Protein AF-A0A958MVP0-F1 (afdb_monomer)

Sequence (314 aa):
MMRLRLWLILSATCLSGCSGPHEWSAGEKRFYEALSSPLIEWSPSSFGYSPVPYERALLKAYKPKIFISPQGLGPVDFYEDYLPHAELVDHRGRVASRRVNRNLLKSFERSPGFQLRYQGRDAFCKGAACKGRRTRGYGQVHYGDVDLGEGARLHFSVLKYNFVFPYSGLPARLSRVQEWLSGFVGNPDYWHELDIHGAIHIFVSGTGGEPFMVLLAQHNHFRTYLVGRDVFWSQEEGLKICFSQRSNEPCPCPQKQASQYVPAAATPDNLEFLFGKANSDGGWFAGHDLVVGEQGGAVPISYDLAYLPNQDPL

Solvent-accessible surface area (backbone atoms only — not comparable to full-atom values): 17366 Å² total; per-residue (Å²): 141,80,75,72,69,60,59,66,60,62,63,66,68,75,73,64,78,77,71,69,94,73,80,65,51,77,72,56,45,61,72,69,51,52,58,55,49,80,83,62,87,80,50,78,66,73,26,44,58,63,66,49,76,68,54,49,47,48,55,59,70,67,43,64,42,41,27,25,13,62,76,5,67,44,57,37,34,52,78,78,66,40,32,73,31,20,26,35,25,36,79,85,73,47,76,77,38,73,79,43,44,74,70,57,48,45,38,44,39,69,42,83,58,60,44,68,45,78,69,64,78,94,80,67,38,44,13,68,68,25,55,82,45,73,31,40,33,38,36,30,62,48,78,50,74,46,79,75,55,97,87,43,69,50,50,29,30,35,41,36,37,40,36,30,36,85,43,11,15,45,45,70,41,53,40,73,65,56,53,58,55,42,60,78,77,47,48,50,68,56,55,40,56,64,58,26,57,21,34,41,33,42,33,20,38,44,95,74,52,64,65,51,35,35,38,27,36,33,76,70,47,72,43,68,37,41,46,80,77,72,39,68,69,44,88,89,70,28,38,51,37,14,22,20,31,24,39,46,32,49,37,76,41,46,86,91,38,37,54,48,76,42,72,61,59,79,50,89,92,42,61,51,46,66,71,76,61,66,82,63,84,52,64,87,80,47,36,24,18,40,32,29,5,66,84,52,52,26,30,58,54,46,61,49,78,44,77,37,30,61,48,47,83,123

Foldseek 3Di:
DPPPVVVVVVVVPPPPPPPDPPPDDPVVVVVQPFPQDPLDPDDPCLLPDFDDPLSVVLCVQQPAWEWEAQFAFFFAACQPPFQQQKFKAFLVRHTPGNRGHQSVLSNCQSPPGIDIDGRDDPPTQGHPSQFPPAHEKEWEKDWDWDDPPPPDIWTKIKIKIKTFGNAAAFAPDAFPVCVVVLVVVDDRLRNGRQFRMKMKIFIATDSNHDTAKIWTDARADIAIDGEPHRFDADSVNHFYWYQFRRRRGTDGADDPDQKDWQWRHDDPVPVVSSVVNPPDPPPNGIGTTMTGHVNVRIHIHHYDYHIGRNNRSD

Secondary structure (DSSP, 8-state):
--SSHHHHHHTSSSSS---------HHHHHHHS----SS----GGGG-PPPPHHHHHHHHHTPPEEEE-TTPBPPB-IIIIIGGGEEEEETTS-EEESS--HHHHHHTTT-TTEEEEE-S-S---BGGGGTT-EEEEEEEEEEEEEEEETTEEEEEEEEEEEEE-S-BPPPSB--HHHHHHHHHHS-TTS-BSTT-EEEEEEEEETTT--EEEEEEEETTEEEEEEBTTTB---TTT--EEEE-TTT--EEEPPSSSSEEEEESS--GGGGGGGGT---S---TT--EEEEE-GGGTPEEEEEEEEE--TT---

Structure (mmCIF, N/CA/C/O backbone):
data_AF-A0A958MVP0-F1
#
_entry.id   AF-A0A958MVP0-F1
#
loop_
_atom_site.group_PDB
_atom_site.id
_atom_site.type_symbol
_atom_site.label_atom_id
_atom_site.label_alt_id
_atom_site.label_comp_id
_atom_site.label_asym_id
_atom_site.label_entity_id
_atom_site.label_seq_id
_atom_site.pdbx_PDB_ins_code
_atom_site.Cartn_x
_atom_site.Cartn_y
_atom_site.Cartn_z
_atom_site.occupancy
_atom_site.B_iso_or_equiv
_atom_site.auth_seq_id
_atom_site.auth_comp_id
_atom_site.auth_asym_id
_atom_site.auth_atom_id
_atom_site.pdbx_PDB_model_num
ATOM 1 N N . MET A 1 1 ? -13.015 3.370 -46.268 1.00 44.53 1 MET A N 1
ATOM 2 C CA . MET A 1 1 ? -12.317 3.008 -45.009 1.00 44.53 1 MET A CA 1
ATOM 3 C C . MET A 1 1 ? -11.441 4.120 -44.397 1.00 44.53 1 MET A C 1
ATOM 5 O O . MET A 1 1 ? -10.732 3.844 -43.444 1.00 44.53 1 MET A O 1
ATOM 9 N N . MET A 1 2 ? -11.543 5.390 -44.827 1.00 36.28 2 MET A N 1
ATOM 10 C CA . MET A 1 2 ? -10.720 6.496 -44.282 1.00 36.28 2 MET A CA 1
ATOM 11 C C . MET A 1 2 ? -11.510 7.579 -43.519 1.00 36.28 2 MET A C 1
ATOM 13 O O . MET A 1 2 ? -10.916 8.514 -43.001 1.00 36.28 2 MET A O 1
ATOM 17 N N . ARG A 1 3 ? -12.844 7.456 -43.414 1.00 35.28 3 ARG A N 1
ATOM 18 C CA . ARG A 1 3 ? -13.716 8.458 -42.763 1.00 35.28 3 ARG A CA 1
ATOM 19 C C . ARG A 1 3 ? -14.172 8.100 -41.339 1.00 35.28 3 ARG A C 1
ATOM 21 O O . ARG A 1 3 ? -14.714 8.959 -40.660 1.00 35.28 3 ARG A O 1
ATOM 28 N N . LEU A 1 4 ? -13.896 6.882 -40.858 1.00 33.41 4 LEU A N 1
ATOM 29 C CA . LEU A 1 4 ? -14.272 6.448 -39.500 1.00 33.41 4 LEU A CA 1
ATOM 30 C C . LEU A 1 4 ? -13.226 6.805 -38.422 1.00 33.41 4 LEU A C 1
ATOM 32 O O . LEU A 1 4 ? -13.543 6.801 -37.240 1.00 33.41 4 LEU A O 1
ATOM 36 N N . ARG A 1 5 ? -11.986 7.146 -38.812 1.00 35.41 5 ARG A N 1
ATOM 37 C CA . ARG A 1 5 ? -10.908 7.516 -37.871 1.00 35.41 5 ARG A CA 1
ATOM 38 C C . ARG A 1 5 ? -10.986 8.964 -37.369 1.00 35.41 5 ARG A C 1
ATOM 40 O O . ARG A 1 5 ? -10.407 9.259 -36.333 1.00 35.41 5 ARG A O 1
ATOM 47 N N . LEU A 1 6 ? -11.711 9.853 -38.056 1.00 32.94 6 LEU A N 1
ATOM 48 C CA . LEU A 1 6 ? -11.790 11.271 -37.672 1.00 32.94 6 LEU A CA 1
ATOM 49 C C . LEU A 1 6 ? -12.820 11.543 -36.560 1.00 32.94 6 LEU A C 1
ATOM 51 O O . LEU A 1 6 ? -12.636 12.457 -35.765 1.00 32.94 6 LEU A O 1
ATOM 55 N N . TRP A 1 7 ? -13.872 10.724 -36.460 1.00 31.55 7 TRP A N 1
ATOM 56 C CA . TRP A 1 7 ? -14.928 10.900 -35.453 1.00 31.55 7 TRP A CA 1
ATOM 57 C C . TRP A 1 7 ? -14.500 10.485 -34.036 1.00 31.55 7 TRP A C 1
ATOM 59 O O . TRP A 1 7 ? -14.919 11.102 -33.060 1.00 31.55 7 TRP A O 1
ATOM 69 N N . LEU A 1 8 ? -13.600 9.505 -33.908 1.00 33.41 8 LEU A N 1
ATOM 70 C CA . LEU A 1 8 ? -13.068 9.070 -32.609 1.00 33.41 8 LEU A CA 1
ATOM 71 C C . LEU A 1 8 ? -12.087 10.075 -31.982 1.00 33.41 8 LEU A C 1
ATOM 73 O O . LEU A 1 8 ? -11.982 10.129 -30.763 1.00 33.41 8 LEU A O 1
ATOM 77 N N . ILE A 1 9 ? -11.420 10.910 -32.786 1.00 40.94 9 ILE A N 1
ATOM 78 C CA . ILE A 1 9 ? -10.476 11.924 -32.281 1.00 40.94 9 ILE A CA 1
ATOM 79 C C . ILE A 1 9 ? -11.210 13.205 -31.853 1.00 40.94 9 ILE A C 1
ATOM 81 O O . ILE A 1 9 ? -10.826 13.830 -30.872 1.00 40.94 9 ILE A O 1
ATOM 85 N N . LEU A 1 10 ? -12.310 13.564 -32.524 1.00 31.50 10 LEU A N 1
ATOM 86 C CA . LEU A 1 10 ? -13.118 14.746 -32.185 1.00 31.50 10 LEU A CA 1
ATOM 87 C C . LEU A 1 10 ? -14.044 14.554 -30.972 1.00 31.50 10 LEU A C 1
ATOM 89 O O . LEU A 1 10 ? -14.486 15.535 -30.386 1.00 31.50 10 LEU A O 1
ATOM 93 N N . SER A 1 11 ? -14.306 13.312 -30.560 1.00 33.62 11 SER A N 1
ATOM 94 C CA . SER A 1 11 ? -15.146 13.024 -29.385 1.00 33.62 11 SER A CA 1
ATOM 95 C C . SER A 1 11 ? -14.378 13.119 -28.057 1.00 33.62 11 SER A C 1
ATOM 97 O O . SER A 1 11 ? -14.990 13.282 -27.006 1.00 33.62 11 SER A O 1
ATOM 99 N N . ALA A 1 12 ? -13.041 13.045 -28.087 1.00 33.78 12 ALA A N 1
ATOM 100 C CA . ALA A 1 12 ? -12.197 13.105 -26.890 1.00 33.78 12 ALA A CA 1
ATOM 101 C C . ALA A 1 12 ? -11.860 14.544 -26.447 1.00 33.78 12 ALA A C 1
ATOM 103 O O . ALA A 1 12 ? -11.492 14.763 -25.298 1.00 33.78 12 ALA A O 1
ATOM 104 N N . THR A 1 13 ? -12.007 15.535 -27.328 1.00 37.25 13 THR A N 1
ATOM 105 C CA . THR A 1 13 ? -11.636 16.938 -27.064 1.00 37.25 13 THR A CA 1
ATOM 106 C C . THR A 1 13 ? -12.781 17.820 -26.563 1.00 37.25 13 THR A C 1
ATOM 108 O O . THR A 1 13 ? -12.529 18.952 -26.165 1.00 37.25 13 THR A O 1
ATOM 111 N N . CYS A 1 14 ? -14.024 17.329 -26.526 1.00 32.41 14 CYS A N 1
ATOM 112 C CA . CYS A 1 14 ? -15.185 18.124 -26.096 1.00 32.41 14 CYS A CA 1
ATOM 113 C C . CYS A 1 14 ? -15.700 17.811 -24.677 1.00 32.41 14 CYS A C 1
ATOM 115 O O . CYS A 1 14 ? -16.691 18.404 -24.264 1.00 32.41 14 CYS A O 1
ATOM 117 N N . LEU A 1 15 ? -15.037 16.926 -23.919 1.00 34.31 15 LEU A N 1
ATOM 118 C CA . LEU A 1 15 ? -15.406 16.594 -22.528 1.00 34.31 15 LEU A CA 1
ATOM 119 C C . LEU A 1 15 ? -14.407 17.090 -21.472 1.00 34.31 15 LEU A C 1
ATOM 121 O O . LEU A 1 15 ? -14.700 17.032 -20.280 1.00 34.31 15 LEU A O 1
ATOM 125 N N . SER A 1 16 ? -13.265 17.650 -21.873 1.00 39.06 16 SER A N 1
ATOM 126 C CA . SER A 1 16 ? -12.461 18.473 -20.972 1.00 39.06 16 SER A CA 1
ATOM 127 C C . SER A 1 16 ? -13.079 19.865 -20.940 1.00 39.06 16 SER A C 1
ATOM 129 O O . SER A 1 16 ? -12.799 20.694 -21.807 1.00 39.06 16 SER A O 1
ATOM 131 N N . GLY A 1 17 ? -13.956 20.113 -19.968 1.00 32.34 17 GLY A N 1
ATOM 132 C CA . GLY A 1 17 ? -14.346 21.469 -19.615 1.00 32.34 17 GLY A CA 1
ATOM 133 C C . GLY A 1 17 ? -13.082 22.276 -19.337 1.00 32.34 17 GLY A C 1
ATOM 134 O O . GLY A 1 17 ? -12.470 22.133 -18.284 1.00 32.34 17 GLY A O 1
ATOM 135 N N . CYS A 1 18 ? -12.662 23.085 -20.308 1.00 33.94 18 CYS A N 1
ATOM 136 C CA . CYS A 1 18 ? -11.626 24.085 -20.123 1.00 33.94 18 CYS A CA 1
ATOM 137 C C . CYS A 1 18 ? -12.183 25.134 -19.157 1.00 33.94 18 CYS A C 1
ATOM 139 O O . CYS A 1 18 ? -12.745 26.144 -19.578 1.00 33.94 18 CYS A O 1
ATOM 141 N N . SER A 1 19 ? -12.044 24.895 -17.852 1.00 38.28 19 SER A N 1
ATOM 142 C CA . SER A 1 19 ? -11.935 25.996 -16.903 1.00 38.28 19 SER A CA 1
ATOM 143 C C . SER A 1 19 ? -10.810 26.896 -17.414 1.00 38.28 19 SER A C 1
ATOM 145 O O . SER A 1 19 ? -9.769 26.382 -17.834 1.00 38.28 19 SER A O 1
ATOM 147 N N . GLY A 1 20 ? -11.036 28.212 -17.447 1.00 40.75 20 GLY A N 1
ATOM 148 C CA . GLY A 1 20 ? -10.034 29.192 -17.874 1.00 40.75 20 GLY A CA 1
ATOM 149 C C . GLY A 1 20 ? -8.701 29.031 -17.128 1.00 40.75 20 GLY A C 1
ATOM 150 O O . GLY A 1 20 ? -8.615 28.220 -16.207 1.00 40.75 20 GLY A O 1
ATOM 151 N N . PRO A 1 21 ? -7.649 29.775 -17.510 1.00 39.94 21 PRO A N 1
ATOM 152 C CA . PRO A 1 21 ? -6.324 29.641 -16.912 1.00 39.94 21 PRO A CA 1
ATOM 153 C C . PRO A 1 21 ? -6.403 29.870 -15.398 1.00 39.94 21 PRO A C 1
ATOM 155 O O . PRO A 1 21 ? -6.395 31.000 -14.920 1.00 39.94 21 PRO A O 1
ATOM 158 N N . HIS A 1 22 ? -6.522 28.781 -14.643 1.00 47.78 22 HIS A N 1
ATOM 159 C CA . HIS A 1 22 ? -6.422 28.798 -13.201 1.00 47.78 22 HIS A CA 1
ATOM 160 C C . HIS A 1 22 ? -4.941 28.976 -12.898 1.00 47.78 22 HIS A C 1
ATOM 162 O O . HIS A 1 22 ? -4.119 28.095 -13.167 1.00 47.78 22 HIS A O 1
ATOM 168 N N . GLU A 1 23 ? -4.580 30.140 -12.370 1.00 48.84 23 GLU A N 1
ATOM 169 C CA . GLU A 1 23 ? -3.299 30.280 -11.702 1.00 48.84 23 GLU A CA 1
ATOM 170 C C . GLU A 1 23 ? -3.352 29.427 -10.439 1.00 48.84 23 GLU A C 1
ATOM 172 O O . GLU A 1 23 ? -3.949 29.802 -9.433 1.00 48.84 23 GLU A O 1
ATOM 177 N N . TRP A 1 24 ? -2.754 28.242 -10.522 1.00 47.12 24 TRP A N 1
ATOM 178 C CA . TRP A 1 24 ? -2.500 27.394 -9.369 1.00 47.12 24 TRP A CA 1
ATOM 179 C C . TRP A 1 24 ? -1.829 28.230 -8.275 1.00 47.12 24 TRP A C 1
ATOM 181 O O . TRP A 1 24 ? -0.866 28.966 -8.540 1.00 47.12 24 TRP A O 1
ATOM 191 N N . SER A 1 25 ? -2.323 28.114 -7.046 1.00 59.16 25 SER A N 1
ATOM 192 C CA . SER A 1 25 ? -1.697 28.739 -5.887 1.00 59.16 25 SER A CA 1
ATOM 193 C C . SER A 1 25 ? -0.242 28.271 -5.757 1.00 59.16 25 SER A C 1
ATOM 195 O O . SER A 1 25 ? 0.132 27.186 -6.207 1.00 59.16 25 SER A O 1
ATOM 197 N N . ALA A 1 26 ? 0.614 29.067 -5.112 1.00 56.31 26 ALA A N 1
ATOM 198 C CA . ALA A 1 26 ? 2.011 28.681 -4.887 1.00 56.31 26 ALA A CA 1
ATOM 199 C C . ALA A 1 26 ? 2.146 27.339 -4.130 1.00 56.31 26 ALA A C 1
ATOM 201 O O . ALA A 1 26 ? 3.115 26.609 -4.329 1.00 56.31 26 ALA A O 1
ATOM 202 N N . GLY A 1 27 ? 1.163 26.995 -3.289 1.00 51.38 27 GLY A N 1
ATOM 203 C CA . GLY A 1 27 ? 1.092 25.701 -2.607 1.00 51.38 27 GLY A CA 1
ATOM 204 C C . GLY A 1 27 ? 0.771 24.543 -3.551 1.00 51.38 27 GLY A C 1
ATOM 205 O O . GLY A 1 27 ? 1.384 23.484 -3.445 1.00 51.38 27 GLY A O 1
ATOM 206 N N . GLU A 1 28 ? -0.129 24.747 -4.512 1.00 48.56 28 GLU A N 1
ATOM 207 C CA . GLU A 1 28 ? -0.448 23.723 -5.506 1.00 48.56 28 GLU A CA 1
ATOM 208 C C . GLU A 1 28 ? 0.662 23.577 -6.551 1.00 48.56 28 GLU A C 1
ATOM 210 O O . GLU A 1 28 ? 0.991 22.458 -6.928 1.00 48.56 28 GLU A O 1
ATOM 215 N N . LYS A 1 29 ? 1.331 24.665 -6.956 1.00 52.59 29 LYS A N 1
ATOM 216 C CA . LYS A 1 29 ? 2.511 24.587 -7.838 1.00 52.59 29 LYS A CA 1
ATOM 217 C C . LYS A 1 29 ? 3.609 23.702 -7.240 1.00 52.59 29 LYS A C 1
ATOM 219 O O . LYS A 1 29 ? 4.144 22.857 -7.947 1.00 52.59 29 LYS A O 1
ATOM 224 N N . ARG A 1 30 ? 3.846 23.771 -5.923 1.00 55.75 30 ARG A N 1
ATOM 225 C CA . ARG A 1 30 ? 4.785 22.884 -5.200 1.00 55.75 30 ARG A CA 1
ATOM 226 C C . ARG A 1 30 ? 4.416 21.394 -5.224 1.00 55.75 30 ARG A C 1
ATOM 228 O O . ARG A 1 30 ? 5.280 20.554 -4.973 1.00 55.75 30 ARG A O 1
ATOM 235 N N . PHE A 1 31 ? 3.154 21.044 -5.480 1.00 47.44 31 PHE A N 1
ATOM 236 C CA . PHE A 1 31 ? 2.750 19.648 -5.678 1.00 47.44 31 PHE A CA 1
ATOM 237 C C . PHE A 1 31 ? 3.205 19.107 -7.040 1.00 47.44 31 PHE A C 1
ATOM 239 O O . PHE A 1 31 ? 3.538 17.927 -7.134 1.00 47.44 31 PHE A O 1
ATOM 246 N N . TYR A 1 32 ? 3.257 19.970 -8.060 1.00 44.47 32 TYR A N 1
ATOM 247 C CA . TYR A 1 32 ? 3.621 19.622 -9.440 1.00 44.47 32 TYR A CA 1
ATOM 248 C C . TYR A 1 32 ? 5.067 19.963 -9.810 1.00 44.47 32 TYR A C 1
ATOM 250 O O . TYR A 1 32 ? 5.574 19.468 -10.816 1.00 44.47 32 TYR A O 1
ATOM 258 N N . GLU A 1 33 ? 5.744 20.797 -9.023 1.00 47.28 33 GLU A N 1
ATOM 259 C CA . GLU A 1 33 ? 7.174 21.039 -9.165 1.00 47.28 33 GLU A CA 1
ATOM 260 C C . GLU A 1 33 ? 7.930 19.736 -8.887 1.00 47.28 33 GLU A C 1
ATOM 262 O O . GLU A 1 33 ? 7.843 19.153 -7.802 1.00 47.28 33 GLU A O 1
ATOM 267 N N . ALA A 1 34 ? 8.663 19.264 -9.898 1.00 46.94 34 ALA A N 1
ATOM 268 C CA . ALA A 1 34 ? 9.526 18.109 -9.752 1.00 46.94 34 ALA A CA 1
ATOM 269 C C . ALA A 1 34 ? 10.515 18.382 -8.610 1.00 46.94 34 ALA A C 1
ATOM 271 O O . ALA A 1 34 ? 11.279 19.346 -8.658 1.00 46.94 34 ALA A O 1
ATOM 272 N N . LEU A 1 35 ? 10.563 17.493 -7.614 1.00 51.16 35 LEU A N 1
ATOM 273 C CA . LEU A 1 35 ? 11.628 17.491 -6.604 1.00 51.16 35 LEU A CA 1
ATOM 274 C C . LEU A 1 35 ? 12.945 16.957 -7.192 1.00 51.16 35 LEU A C 1
ATOM 276 O O . LEU A 1 35 ? 13.838 16.568 -6.439 1.00 51.16 35 LEU A O 1
ATOM 280 N N . SER A 1 36 ? 13.063 16.934 -8.530 1.00 46.38 36 SER A N 1
ATOM 281 C CA . SER A 1 36 ? 14.228 16.508 -9.294 1.00 46.38 36 SER A CA 1
ATOM 282 C C . SER A 1 36 ? 15.381 17.455 -9.008 1.00 46.38 36 SER A C 1
ATOM 284 O O . SER A 1 36 ? 15.677 18.389 -9.755 1.00 46.38 36 SER A O 1
ATOM 286 N N . SER A 1 37 ? 16.016 17.232 -7.872 1.00 48.34 37 SER A N 1
ATOM 287 C CA . SER A 1 37 ? 17.251 17.890 -7.539 1.00 48.34 37 SER A CA 1
ATOM 288 C C . SER A 1 37 ? 18.358 17.188 -8.320 1.00 48.34 37 SER A C 1
ATOM 290 O O . SER A 1 37 ? 18.386 15.951 -8.332 1.00 48.34 37 SER A O 1
ATOM 292 N N . PRO A 1 38 ? 19.245 17.925 -9.014 1.00 52.03 38 PRO A N 1
ATOM 293 C CA . PRO A 1 38 ? 20.350 17.320 -9.749 1.00 52.03 38 PRO A CA 1
ATOM 294 C C . PRO A 1 38 ? 21.139 16.441 -8.784 1.00 52.03 38 PRO A C 1
ATOM 296 O O . PRO A 1 38 ? 21.679 16.993 -7.835 1.00 52.03 38 PRO A O 1
ATOM 299 N N . LEU A 1 39 ? 21.115 15.111 -9.002 1.00 52.97 39 LEU A N 1
ATOM 300 C CA . LEU A 1 39 ? 21.753 14.038 -8.213 1.00 52.97 39 LEU A CA 1
ATOM 301 C C . LEU A 1 39 ? 22.485 14.560 -6.967 1.00 52.97 39 LEU A C 1
ATOM 303 O O . LEU A 1 39 ? 23.712 14.625 -6.931 1.00 52.97 39 LEU A O 1
ATOM 307 N N . ILE A 1 40 ? 21.708 15.001 -5.974 1.00 59.03 40 ILE A N 1
ATOM 308 C CA . ILE A 1 40 ? 22.253 15.501 -4.718 1.00 59.03 40 ILE A CA 1
ATOM 309 C C . ILE A 1 40 ? 22.900 14.308 -4.014 1.00 59.03 40 ILE A C 1
ATOM 311 O O . ILE A 1 40 ? 22.377 13.191 -4.063 1.00 59.03 40 ILE A O 1
ATOM 315 N N . GLU A 1 41 ? 24.022 14.534 -3.333 1.00 68.19 41 GLU A N 1
ATOM 316 C CA . GLU A 1 41 ? 24.474 13.610 -2.297 1.00 68.19 41 GLU A CA 1
ATOM 317 C C . GLU A 1 41 ? 23.397 13.538 -1.211 1.00 68.19 41 GLU A C 1
ATOM 319 O O . GLU A 1 41 ? 23.309 14.387 -0.324 1.00 68.19 41 GLU A O 1
ATOM 324 N N . TRP A 1 42 ? 22.508 12.554 -1.329 1.00 81.00 42 TRP A N 1
ATOM 325 C CA . TRP A 1 42 ? 21.452 12.345 -0.355 1.00 81.00 42 TRP A CA 1
ATOM 326 C C . TRP A 1 42 ? 22.069 12.000 0.994 1.00 81.00 42 TRP A C 1
ATOM 328 O O . TRP A 1 42 ? 22.803 11.019 1.127 1.00 81.00 42 TRP A O 1
ATOM 338 N N . SER A 1 43 ? 21.736 12.791 2.006 1.00 82.81 43 SER A N 1
ATOM 339 C CA . SER A 1 43 ? 22.097 12.503 3.386 1.00 82.81 43 SER A CA 1
ATOM 340 C C . SER A 1 43 ? 20.933 11.793 4.089 1.00 82.81 43 SER A C 1
ATOM 342 O O . SER A 1 43 ? 19.794 11.839 3.613 1.00 82.81 43 SER A O 1
ATOM 344 N N . PRO A 1 44 ? 21.160 11.139 5.243 1.00 82.81 44 PRO A N 1
ATOM 345 C CA . PRO A 1 44 ? 20.078 10.503 5.994 1.00 82.81 44 PRO A CA 1
ATOM 346 C C . PRO A 1 44 ? 18.902 11.439 6.315 1.00 82.81 44 PRO A C 1
ATOM 348 O O . PRO A 1 44 ? 17.758 10.990 6.319 1.00 82.81 44 PRO A O 1
ATOM 351 N N . SER A 1 45 ? 19.152 12.737 6.530 1.00 86.31 45 SER A N 1
ATOM 352 C CA . SER A 1 45 ? 18.101 13.723 6.813 1.00 86.31 45 SER A CA 1
ATOM 353 C C . SER A 1 45 ? 17.245 14.076 5.594 1.00 86.31 45 SER A C 1
ATOM 355 O O . SER A 1 45 ? 16.123 14.549 5.764 1.00 86.31 45 SER A O 1
ATOM 357 N N . SER A 1 46 ? 17.711 13.803 4.371 1.00 87.81 46 SER A N 1
ATOM 358 C CA . SER A 1 46 ? 16.924 14.001 3.147 1.00 87.81 46 SER A CA 1
ATOM 359 C C . SER A 1 46 ? 15.716 13.067 3.033 1.00 87.81 46 SER A C 1
ATOM 361 O O . SER A 1 46 ? 14.820 13.312 2.229 1.00 87.81 46 SER A O 1
ATOM 363 N N . PHE A 1 47 ? 15.683 12.000 3.834 1.00 90.25 47 PHE A N 1
ATOM 364 C CA . PHE A 1 47 ? 14.555 11.073 3.930 1.00 90.25 47 PHE A CA 1
ATOM 365 C C . PHE A 1 47 ? 13.589 11.446 5.065 1.00 90.25 47 PHE A C 1
ATOM 367 O O . PHE A 1 47 ? 12.638 10.714 5.331 1.00 90.25 47 PHE A O 1
ATOM 374 N N . GLY A 1 48 ? 13.809 12.581 5.734 1.00 91.06 48 GLY A N 1
ATOM 375 C CA . GLY A 1 48 ? 13.052 12.990 6.911 1.00 91.06 48 GLY A CA 1
ATOM 376 C C . GLY A 1 48 ? 13.569 12.329 8.189 1.00 91.06 48 GLY A C 1
ATOM 377 O O . GLY A 1 48 ? 14.748 11.988 8.298 1.00 91.06 48 GLY A O 1
ATOM 378 N N . TYR A 1 49 ? 12.701 12.168 9.185 1.00 94.00 49 TYR A N 1
ATOM 379 C CA . TYR A 1 49 ? 13.079 11.544 10.453 1.00 94.00 49 TYR A CA 1
ATOM 380 C C . TYR A 1 49 ? 12.685 10.068 10.464 1.00 94.00 49 TYR A C 1
ATOM 382 O O . TYR A 1 49 ? 11.669 9.668 9.898 1.00 94.00 49 TYR A O 1
ATOM 390 N N . SER A 1 50 ? 13.512 9.248 11.111 1.00 95.19 50 SER A N 1
ATOM 391 C CA . SER A 1 50 ? 13.219 7.829 11.321 1.00 95.19 50 SER A CA 1
ATOM 392 C C . SER A 1 50 ? 12.330 7.638 12.547 1.00 95.19 50 SER A C 1
ATOM 394 O O . SER A 1 50 ? 12.579 8.315 13.548 1.00 95.19 50 SER A O 1
ATOM 396 N N . PRO A 1 51 ? 11.395 6.668 12.537 1.00 96.19 51 PRO A N 1
ATOM 397 C CA . PRO A 1 51 ? 10.549 6.409 13.688 1.00 96.19 51 PRO A CA 1
ATOM 398 C C . PRO A 1 51 ? 11.353 6.164 14.975 1.00 96.19 51 PRO A C 1
ATOM 400 O O . PRO A 1 51 ? 12.244 5.301 15.001 1.00 96.19 51 PRO A O 1
ATOM 403 N N . VAL A 1 52 ? 11.039 6.893 16.045 1.00 96.69 52 VAL A N 1
ATOM 404 C CA . VAL A 1 52 ? 11.624 6.745 17.389 1.00 96.69 52 VAL A CA 1
ATOM 405 C C . VAL A 1 52 ? 10.997 5.549 18.132 1.00 96.69 52 VAL A C 1
ATOM 407 O O . VAL A 1 52 ? 9.981 5.016 17.684 1.00 96.69 52 VAL A O 1
ATOM 410 N N . PRO A 1 53 ? 11.556 5.065 19.263 1.00 97.25 53 PRO A N 1
ATOM 411 C CA . PRO A 1 53 ? 11.067 3.848 19.926 1.00 97.25 53 PRO A CA 1
ATOM 412 C C . PRO A 1 53 ? 9.565 3.842 20.242 1.00 97.25 53 PRO A C 1
ATOM 414 O O . PRO A 1 53 ? 8.904 2.824 20.046 1.00 97.25 53 PRO A O 1
ATOM 417 N N . TYR A 1 54 ? 9.026 4.983 20.671 1.00 96.00 54 TYR A N 1
ATOM 418 C CA . TYR A 1 54 ? 7.600 5.148 20.935 1.00 96.00 54 TYR A CA 1
ATOM 419 C C . TYR A 1 54 ? 6.741 5.005 19.659 1.00 96.00 54 TYR A C 1
ATOM 421 O O . TYR A 1 54 ? 5.779 4.244 19.638 1.00 96.00 54 TYR A O 1
ATOM 429 N N . GLU A 1 55 ? 7.134 5.635 18.552 1.00 96.94 55 GLU A N 1
ATOM 430 C CA . GLU A 1 55 ? 6.453 5.514 17.253 1.00 96.94 55 GLU A CA 1
ATOM 431 C C . GLU A 1 55 ? 6.521 4.088 16.696 1.00 96.94 55 GLU A C 1
ATOM 433 O O . GLU A 1 55 ? 5.552 3.567 16.145 1.00 96.94 55 GLU A O 1
ATOM 438 N N . ARG A 1 56 ? 7.654 3.405 16.894 1.00 97.81 56 ARG A N 1
ATOM 439 C CA . ARG A 1 56 ? 7.784 1.981 16.555 1.00 97.81 56 ARG A CA 1
ATOM 440 C C . ARG A 1 56 ? 6.840 1.120 17.385 1.00 97.81 56 ARG A C 1
ATOM 442 O O . ARG A 1 56 ? 6.351 0.115 16.873 1.00 97.81 56 ARG A O 1
ATOM 449 N N . ALA A 1 57 ? 6.597 1.482 18.645 1.00 96.19 57 ALA A N 1
ATOM 450 C CA . ALA A 1 57 ? 5.623 0.802 19.489 1.00 96.19 57 ALA A CA 1
ATOM 451 C C . ALA A 1 57 ? 4.192 1.031 18.980 1.00 96.19 57 ALA A C 1
ATOM 453 O O . ALA A 1 57 ? 3.453 0.057 18.869 1.00 96.19 57 ALA A O 1
ATOM 454 N N . LEU A 1 58 ? 3.839 2.253 18.560 1.00 95.69 58 LEU A N 1
ATOM 455 C CA . LEU A 1 58 ? 2.551 2.533 17.907 1.00 95.69 58 LEU A CA 1
ATOM 456 C C . LEU A 1 58 ? 2.354 1.694 16.643 1.00 95.69 58 LEU A C 1
ATOM 458 O O . LEU A 1 58 ? 1.349 1.003 16.503 1.00 95.69 58 LEU A O 1
ATOM 462 N N . LEU A 1 59 ? 3.346 1.689 15.753 1.00 97.31 59 LEU A N 1
ATOM 463 C CA . LEU A 1 59 ? 3.323 0.894 14.525 1.00 97.31 59 LEU A CA 1
ATOM 464 C C . LEU A 1 59 ? 3.187 -0.618 14.784 1.00 97.31 59 LEU A C 1
ATOM 466 O O . LEU A 1 59 ? 2.634 -1.349 13.967 1.00 97.31 59 LEU A O 1
ATOM 470 N N . LYS A 1 60 ? 3.701 -1.116 15.915 1.00 96.06 60 LYS A N 1
ATOM 471 C CA . LYS A 1 60 ? 3.501 -2.513 16.329 1.00 96.06 60 LYS A CA 1
ATOM 472 C C . LYS A 1 60 ? 2.102 -2.742 16.898 1.00 96.06 60 LYS A C 1
ATOM 474 O O . LYS A 1 60 ? 1.492 -3.752 16.567 1.00 96.06 60 LYS A O 1
ATOM 479 N N . ALA A 1 61 ? 1.614 -1.832 17.739 1.00 94.56 61 ALA A N 1
ATOM 480 C CA . ALA A 1 61 ? 0.318 -1.945 18.405 1.00 94.56 61 ALA A CA 1
ATOM 481 C C . ALA A 1 61 ? -0.852 -1.896 17.411 1.00 94.56 61 ALA A C 1
ATOM 483 O O . ALA A 1 61 ? -1.810 -2.649 17.542 1.00 94.56 61 ALA A O 1
ATOM 484 N N . TYR A 1 62 ? -0.739 -1.062 16.377 1.00 96.19 62 TYR A N 1
ATOM 485 C CA . TYR A 1 62 ? -1.763 -0.886 15.344 1.00 96.19 62 TYR A CA 1
ATOM 486 C C . TYR A 1 62 ? -1.456 -1.648 14.051 1.00 96.19 62 TYR A C 1
ATOM 488 O O . TYR A 1 62 ? -2.010 -1.333 12.999 1.00 96.19 62 TYR A O 1
ATOM 496 N N . LYS A 1 63 ? -0.563 -2.641 14.110 1.00 95.88 63 LYS A N 1
ATOM 497 C CA . LYS A 1 63 ? -0.146 -3.432 12.953 1.00 95.88 63 LYS A CA 1
ATOM 498 C C . LYS A 1 63 ? -1.364 -4.143 12.326 1.00 95.88 63 LYS A C 1
ATOM 500 O O . LYS A 1 63 ? -1.976 -4.971 13.007 1.00 95.88 63 LYS A O 1
ATOM 505 N N . PRO A 1 64 ? -1.726 -3.872 11.054 1.00 96.81 64 PRO A N 1
ATOM 506 C CA . PRO A 1 64 ? -2.853 -4.553 10.424 1.00 96.81 64 PRO A CA 1
ATOM 507 C C . PRO A 1 64 ? -2.565 -6.048 10.220 1.00 96.81 64 PRO A C 1
ATOM 509 O O . PRO A 1 64 ? -1.421 -6.472 10.049 1.00 96.81 64 PRO A O 1
ATOM 512 N N . LYS A 1 65 ? -3.618 -6.864 10.201 1.00 96.56 65 LYS A N 1
ATOM 513 C CA . LYS A 1 65 ? -3.559 -8.245 9.712 1.00 96.56 65 LYS A CA 1
ATOM 514 C C . LYS A 1 65 ? -3.919 -8.229 8.238 1.00 96.56 65 LYS A C 1
ATOM 516 O O . LYS A 1 65 ? -4.988 -7.738 7.880 1.00 96.56 65 LYS A O 1
ATOM 521 N N . ILE A 1 66 ? -3.026 -8.747 7.401 1.00 96.62 66 ILE A N 1
ATOM 522 C CA . ILE A 1 66 ? -3.201 -8.714 5.952 1.00 96.62 66 ILE A CA 1
ATOM 523 C C . ILE A 1 66 ? -3.474 -10.091 5.392 1.00 96.62 66 ILE A C 1
ATOM 525 O O . ILE A 1 66 ? -2.893 -11.087 5.826 1.00 96.62 66 ILE A O 1
ATOM 529 N N . PHE A 1 67 ? -4.351 -10.113 4.401 1.00 97.25 67 PHE A N 1
ATOM 530 C CA . PHE A 1 67 ? -4.791 -11.307 3.713 1.00 97.25 67 PHE A CA 1
ATOM 531 C C . PHE A 1 67 ? -4.724 -11.083 2.206 1.00 97.25 67 PHE A C 1
ATOM 533 O O . PHE A 1 67 ? -4.922 -9.969 1.724 1.00 97.25 67 PHE A O 1
ATOM 540 N N . ILE A 1 68 ? -4.475 -12.157 1.468 1.00 97.12 68 ILE A N 1
ATOM 541 C CA . ILE A 1 68 ? -4.596 -12.194 0.009 1.00 97.12 68 ILE A CA 1
ATOM 542 C C . ILE A 1 68 ? -5.652 -13.226 -0.379 1.00 97.12 68 ILE A C 1
ATOM 544 O O . ILE A 1 68 ? -5.952 -14.146 0.387 1.00 97.12 68 ILE A O 1
ATOM 548 N N . SER A 1 69 ? -6.212 -13.109 -1.577 1.00 96.06 69 SER A N 1
ATOM 549 C CA . SER A 1 69 ? -7.126 -14.131 -2.087 1.00 96.06 69 SER A CA 1
ATOM 550 C C . SER A 1 69 ? -6.395 -15.468 -2.347 1.00 96.06 69 SER A C 1
ATOM 552 O O . SER A 1 69 ? -5.168 -15.493 -2.501 1.00 96.06 69 SER A O 1
ATOM 554 N N . PRO A 1 70 ? -7.117 -16.600 -2.466 1.00 95.31 70 PRO A N 1
ATOM 555 C CA . PRO A 1 70 ? -6.530 -17.901 -2.812 1.00 95.31 70 PRO A CA 1
ATOM 556 C C . PRO A 1 70 ? -5.749 -17.925 -4.134 1.00 95.31 70 PRO A C 1
ATOM 558 O O . PRO A 1 70 ? -4.965 -18.844 -4.362 1.00 95.31 70 PRO A O 1
ATOM 561 N N . GLN A 1 71 ? -5.974 -16.942 -5.007 1.00 93.94 71 GLN A N 1
ATOM 562 C CA . GLN A 1 71 ? -5.287 -16.784 -6.288 1.00 93.94 71 GLN A CA 1
ATOM 563 C C . GLN A 1 71 ? -4.459 -15.491 -6.344 1.00 93.94 71 GLN A C 1
ATOM 565 O O . GLN A 1 71 ? -3.906 -15.184 -7.391 1.00 93.94 71 GLN A O 1
ATOM 570 N N . GLY A 1 72 ? -4.371 -14.726 -5.256 1.00 93.44 72 GLY A N 1
ATOM 571 C CA . GLY A 1 72 ? -3.667 -13.447 -5.225 1.00 93.44 72 GLY A CA 1
ATOM 572 C C . GLY A 1 72 ? -2.157 -13.625 -5.131 1.00 93.44 72 GLY A C 1
ATOM 573 O O . GLY A 1 72 ? -1.671 -14.652 -4.645 1.00 93.44 72 GLY A O 1
ATOM 574 N N . LEU A 1 73 ? -1.412 -12.623 -5.590 1.00 94.06 73 LEU A N 1
ATOM 575 C CA . LEU A 1 73 ? 0.034 -12.553 -5.384 1.00 94.06 73 LEU A CA 1
ATOM 576 C C . LEU A 1 73 ? 0.329 -12.118 -3.947 1.00 94.06 73 LEU A C 1
ATOM 578 O O . LEU A 1 73 ? -0.406 -11.329 -3.363 1.00 94.06 73 LEU A O 1
ATOM 582 N N . GLY A 1 74 ? 1.401 -12.647 -3.359 1.00 94.94 74 GLY A N 1
ATOM 583 C CA . GLY A 1 74 ? 1.902 -12.145 -2.081 1.00 94.94 74 GLY A CA 1
ATOM 584 C C . GLY A 1 74 ? 2.789 -10.909 -2.262 1.00 94.94 74 GLY A C 1
ATOM 585 O O . GLY A 1 74 ? 3.432 -10.775 -3.307 1.00 94.94 74 GLY A O 1
ATOM 586 N N . PRO A 1 75 ? 2.879 -10.033 -1.247 1.00 95.75 75 PRO A N 1
ATOM 587 C CA . PRO A 1 75 ? 3.813 -8.918 -1.288 1.00 95.75 75 PRO A CA 1
ATOM 588 C C . PRO A 1 75 ? 5.264 -9.401 -1.132 1.00 95.75 75 PRO A C 1
ATOM 590 O O . PRO A 1 75 ? 5.525 -10.483 -0.590 1.00 95.75 75 PRO A O 1
ATOM 593 N N . VAL A 1 76 ? 6.211 -8.581 -1.576 1.00 94.94 76 VAL A N 1
ATOM 594 C CA . VAL A 1 76 ? 7.661 -8.833 -1.610 1.00 94.94 76 VAL A CA 1
ATOM 595 C C . VAL A 1 76 ? 8.425 -7.794 -0.786 1.00 94.94 76 VAL A C 1
ATOM 597 O O . VAL A 1 76 ? 7.894 -6.721 -0.490 1.00 94.94 76 VAL A O 1
ATOM 600 N N . ASP A 1 77 ? 9.683 -8.080 -0.432 1.00 95.56 77 ASP A N 1
ATOM 601 C CA . ASP A 1 77 ? 10.565 -7.043 0.110 1.00 95.56 77 ASP A CA 1
ATOM 602 C C . ASP A 1 77 ? 10.965 -6.085 -1.022 1.00 95.56 77 ASP A C 1
ATOM 604 O O . ASP A 1 77 ? 11.692 -6.441 -1.946 1.00 95.56 77 ASP A O 1
ATOM 608 N N . PHE A 1 78 ? 10.462 -4.854 -0.987 1.00 95.00 78 PHE A N 1
ATOM 609 C CA . PHE A 1 78 ? 10.732 -3.864 -2.024 1.00 95.00 78 PHE A CA 1
ATOM 610 C C . PHE A 1 78 ? 12.226 -3.564 -2.165 1.00 95.00 78 PHE A C 1
ATOM 61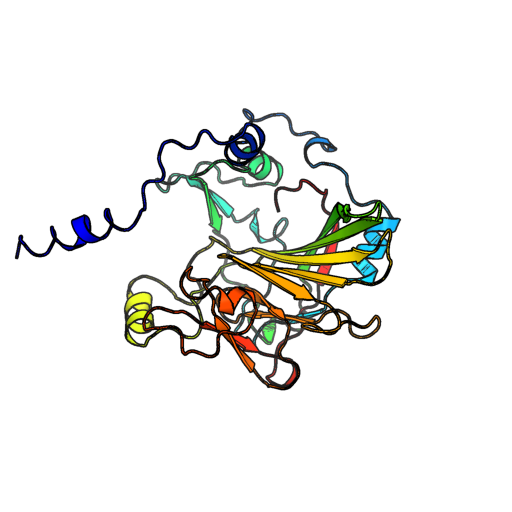2 O O . PHE A 1 78 ? 12.752 -3.486 -3.273 1.00 95.00 78 PHE A O 1
ATOM 619 N N . TYR A 1 79 ? 12.923 -3.407 -1.043 1.00 95.31 79 TYR A N 1
ATOM 620 C CA . TYR A 1 79 ? 14.320 -2.994 -1.045 1.00 95.31 79 TYR A CA 1
ATOM 621 C C . TYR A 1 79 ? 15.282 -4.160 -1.279 1.00 95.31 79 TYR A C 1
ATOM 623 O O . TYR A 1 79 ? 16.305 -3.956 -1.934 1.00 95.31 79 TYR A O 1
ATOM 631 N N . GLU A 1 80 ? 14.964 -5.355 -0.777 1.00 94.00 80 GLU A N 1
ATOM 632 C CA . GLU A 1 80 ? 15.830 -6.537 -0.894 1.00 94.00 80 GLU A CA 1
ATOM 633 C C . GLU A 1 80 ? 15.492 -7.421 -2.108 1.00 94.00 80 GLU A C 1
ATOM 635 O O . GLU A 1 80 ? 16.410 -7.900 -2.771 1.00 94.00 80 GLU A O 1
ATOM 640 N N . ASP A 1 81 ? 14.208 -7.589 -2.451 1.00 92.50 81 ASP A N 1
ATOM 641 C CA . ASP A 1 81 ? 13.754 -8.509 -3.507 1.00 92.50 81 ASP A CA 1
ATOM 642 C C . ASP A 1 81 ? 13.284 -7.800 -4.792 1.00 92.50 81 ASP A C 1
ATOM 644 O O . ASP A 1 81 ? 13.342 -8.388 -5.873 1.00 92.50 81 ASP A O 1
ATOM 648 N N . TYR A 1 82 ? 12.777 -6.563 -4.717 1.00 93.69 82 TYR A N 1
ATOM 649 C CA . TYR A 1 82 ? 12.232 -5.870 -5.895 1.00 93.69 82 TYR A CA 1
ATOM 650 C C . TYR A 1 82 ? 13.273 -4.986 -6.593 1.00 93.69 82 TYR A C 1
ATOM 652 O O . TYR A 1 82 ? 13.628 -5.224 -7.748 1.00 93.69 82 TYR A O 1
ATOM 660 N N . LEU A 1 83 ? 13.792 -3.969 -5.898 1.00 93.88 83 LEU A N 1
ATOM 661 C CA . LEU A 1 83 ? 14.666 -2.949 -6.487 1.00 93.88 83 LEU A CA 1
ATOM 662 C C . LEU A 1 83 ? 15.972 -3.471 -7.096 1.00 93.88 83 LEU A C 1
ATOM 664 O O . LEU A 1 83 ? 16.322 -2.991 -8.176 1.00 93.88 83 LEU A O 1
ATOM 668 N N . PRO A 1 84 ? 16.682 -4.450 -6.500 1.00 93.81 84 PRO A N 1
ATOM 669 C CA . PRO A 1 84 ? 17.898 -4.998 -7.107 1.00 93.81 84 PRO A CA 1
ATOM 670 C C . PRO A 1 84 ? 17.654 -5.663 -8.465 1.00 93.81 84 PRO A C 1
ATOM 672 O O . PRO A 1 84 ? 18.586 -5.847 -9.248 1.00 93.81 84 PRO A O 1
ATOM 675 N N . HIS A 1 85 ? 16.401 -6.015 -8.741 1.00 93.50 85 HIS A N 1
ATOM 676 C CA . HIS A 1 85 ? 15.956 -6.639 -9.973 1.00 93.50 85 HIS A CA 1
ATOM 677 C C . HIS A 1 85 ? 15.141 -5.686 -10.853 1.00 93.50 85 HIS A C 1
ATOM 679 O O . HIS A 1 85 ? 14.568 -6.138 -11.837 1.00 93.50 85 HIS A O 1
ATOM 685 N N . ALA A 1 86 ? 15.093 -4.389 -10.542 1.00 93.62 86 ALA A N 1
ATOM 686 C CA . ALA A 1 86 ? 14.369 -3.394 -11.322 1.00 93.62 86 ALA A CA 1
ATOM 687 C C . ALA A 1 86 ? 15.307 -2.496 -12.145 1.00 93.62 86 ALA A C 1
ATOM 689 O O . ALA A 1 86 ? 16.437 -2.188 -11.761 1.00 93.62 86 ALA A O 1
ATOM 690 N N . GLU A 1 87 ? 14.796 -2.015 -13.271 1.00 95.25 87 GLU A N 1
ATOM 691 C CA . GLU A 1 87 ? 15.387 -0.976 -14.107 1.00 95.25 87 GLU A CA 1
ATOM 692 C C . GLU A 1 87 ? 14.530 0.283 -14.050 1.00 95.25 87 GLU A C 1
ATOM 694 O O . GLU A 1 87 ? 13.307 0.209 -14.057 1.00 95.25 87 GLU A O 1
ATOM 699 N N . LEU A 1 88 ? 15.163 1.451 -14.047 1.00 93.06 88 LEU A N 1
ATOM 700 C CA . LEU A 1 88 ? 14.475 2.715 -14.263 1.00 93.06 88 LEU A CA 1
ATOM 701 C C . LEU A 1 88 ? 14.433 2.981 -15.766 1.00 93.06 88 LEU A C 1
ATOM 703 O O . LEU A 1 88 ? 15.481 3.049 -16.414 1.00 93.06 88 LEU A O 1
ATOM 707 N N . VAL A 1 89 ? 13.237 3.138 -16.317 1.00 93.69 89 VAL A N 1
ATOM 708 C CA . VAL A 1 89 ? 12.997 3.299 -17.754 1.00 93.69 89 VAL A CA 1
ATOM 709 C C . VAL A 1 89 ? 12.238 4.600 -17.996 1.00 93.69 89 VAL A C 1
ATOM 711 O O . VAL A 1 89 ? 11.341 4.934 -17.229 1.00 93.69 89 VAL A O 1
ATOM 714 N N . ASP A 1 90 ? 12.602 5.349 -19.037 1.00 90.94 90 ASP A N 1
ATOM 715 C CA . ASP A 1 90 ? 11.884 6.565 -19.430 1.00 90.94 90 ASP A CA 1
ATOM 716 C C . ASP A 1 90 ? 10.618 6.266 -20.264 1.00 90.94 90 ASP A C 1
ATOM 718 O O . ASP A 1 90 ? 10.391 5.148 -20.726 1.00 90.94 90 ASP A O 1
ATOM 722 N N . HIS A 1 91 ? 9.805 7.291 -20.527 1.00 88.19 91 HIS A N 1
ATOM 723 C CA . HIS A 1 91 ? 8.585 7.209 -21.344 1.00 88.19 91 HIS A CA 1
ATOM 724 C C . HIS A 1 91 ? 8.804 6.722 -22.791 1.00 88.19 91 HIS A C 1
ATOM 726 O O . HIS A 1 91 ? 7.838 6.427 -23.491 1.00 88.19 91 HIS A O 1
ATOM 732 N N . ARG A 1 92 ? 10.053 6.661 -23.275 1.00 91.31 92 ARG A N 1
ATOM 733 C CA . ARG A 1 92 ? 10.411 6.127 -24.601 1.00 91.31 92 ARG A CA 1
ATOM 734 C C . ARG A 1 92 ? 10.886 4.676 -24.528 1.00 91.31 92 ARG A C 1
ATOM 736 O O . ARG A 1 92 ? 11.353 4.144 -25.532 1.00 91.31 92 ARG A O 1
ATOM 743 N N . GLY A 1 93 ? 10.821 4.049 -23.354 1.00 90.19 93 GLY A N 1
ATOM 744 C CA . GLY A 1 93 ? 11.311 2.695 -23.127 1.00 90.19 93 GLY A CA 1
ATOM 745 C C . GLY A 1 93 ? 12.834 2.599 -22.996 1.00 90.19 93 GLY A C 1
ATOM 746 O O . GLY A 1 93 ? 13.373 1.489 -22.990 1.00 90.19 93 GLY A O 1
ATOM 747 N N . ARG A 1 94 ? 13.555 3.726 -22.902 1.00 94.31 94 ARG A N 1
ATOM 748 C CA . ARG A 1 94 ? 15.017 3.723 -22.765 1.00 94.31 94 ARG A CA 1
ATOM 749 C C . ARG A 1 94 ? 15.397 3.534 -21.306 1.00 94.31 94 ARG A C 1
ATOM 751 O O . ARG A 1 94 ? 14.860 4.193 -20.421 1.00 94.31 94 ARG A O 1
ATOM 758 N N . VAL A 1 95 ? 16.362 2.655 -21.063 1.00 95.75 95 VAL A N 1
ATOM 759 C CA . VAL A 1 95 ? 16.864 2.385 -19.714 1.00 95.75 95 VAL A CA 1
ATOM 760 C C . VAL A 1 95 ? 17.689 3.578 -19.230 1.00 95.75 95 VAL A C 1
ATOM 762 O O . VAL A 1 95 ? 18.761 3.849 -19.767 1.00 95.75 95 VAL A O 1
ATOM 765 N N . ALA A 1 96 ? 17.186 4.273 -18.212 1.00 92.50 96 ALA A N 1
ATOM 766 C CA . ALA A 1 96 ? 17.874 5.361 -17.524 1.00 92.50 96 ALA A CA 1
ATOM 767 C C . ALA A 1 96 ? 18.864 4.830 -16.476 1.00 92.50 96 ALA A C 1
ATOM 769 O O . ALA A 1 96 ? 19.943 5.391 -16.302 1.00 92.50 96 ALA A O 1
ATOM 770 N N . SER A 1 97 ? 18.529 3.727 -15.797 1.00 94.56 97 SER A N 1
ATOM 771 C CA . SER A 1 97 ? 19.435 3.045 -14.866 1.00 94.56 97 SER A CA 1
ATOM 772 C C . SER A 1 97 ? 19.078 1.569 -14.707 1.00 94.56 97 SER A C 1
ATOM 774 O O . SER A 1 97 ? 17.906 1.214 -14.656 1.00 94.56 97 SER A O 1
ATOM 776 N N . ARG A 1 98 ? 20.097 0.714 -14.566 1.00 94.75 98 ARG A N 1
ATOM 777 C CA . ARG A 1 98 ? 19.958 -0.712 -14.190 1.00 94.75 98 ARG A CA 1
ATOM 778 C C . ARG A 1 98 ? 20.323 -0.991 -12.733 1.00 94.75 98 ARG A C 1
ATOM 780 O O . ARG A 1 98 ? 20.322 -2.133 -12.297 1.00 94.75 98 ARG A O 1
ATOM 787 N N . ARG A 1 99 ? 20.737 0.042 -12.001 1.00 92.12 99 ARG A N 1
ATOM 788 C CA . ARG A 1 99 ? 21.124 -0.043 -10.590 1.00 92.12 99 ARG A CA 1
ATOM 789 C C . ARG A 1 99 ? 20.183 0.844 -9.805 1.00 92.12 99 ARG A C 1
ATOM 791 O O . ARG A 1 99 ? 20.560 1.932 -9.369 1.00 92.12 99 ARG A O 1
ATOM 798 N N . VAL A 1 100 ? 18.929 0.416 -9.723 1.00 93.50 100 VAL A N 1
ATOM 799 C CA . VAL A 1 100 ? 17.923 1.151 -8.970 1.00 93.50 100 VAL A CA 1
ATOM 800 C C . VAL A 1 100 ? 18.161 0.912 -7.488 1.00 93.50 100 VAL A C 1
ATOM 802 O O . VAL A 1 100 ? 18.355 -0.209 -7.031 1.00 93.50 100 VAL A O 1
ATOM 805 N N . ASN A 1 101 ? 18.192 1.999 -6.733 1.00 93.12 101 ASN A N 1
ATOM 806 C CA . ASN A 1 101 ? 18.285 1.965 -5.287 1.00 93.12 101 ASN A CA 1
ATOM 807 C C . ASN A 1 101 ? 17.446 3.104 -4.708 1.00 93.12 101 ASN A C 1
ATOM 809 O O . ASN A 1 101 ? 16.982 3.990 -5.428 1.00 93.12 101 ASN A O 1
ATOM 813 N N . ARG A 1 102 ? 17.283 3.087 -3.389 1.00 92.94 102 ARG A N 1
ATOM 814 C CA . ARG A 1 102 ? 16.501 4.071 -2.637 1.00 92.94 102 ARG A CA 1
ATOM 815 C C . ARG A 1 102 ? 16.893 5.527 -2.929 1.00 92.94 102 ARG A C 1
ATOM 817 O O . ARG A 1 102 ? 16.021 6.370 -3.109 1.00 92.94 102 ARG A O 1
ATOM 824 N N . ASN A 1 103 ? 18.192 5.813 -3.022 1.00 90.88 103 ASN A N 1
ATOM 825 C CA . ASN A 1 103 ? 18.707 7.156 -3.304 1.00 90.88 103 ASN A CA 1
ATOM 826 C C . ASN A 1 103 ? 18.345 7.609 -4.722 1.00 90.88 103 ASN A C 1
ATOM 828 O O . ASN A 1 103 ? 17.940 8.749 -4.926 1.00 90.88 103 ASN A O 1
ATOM 832 N N . LEU A 1 104 ? 18.446 6.704 -5.699 1.00 90.50 104 LEU A N 1
ATOM 833 C CA . LEU A 1 104 ? 18.028 6.984 -7.065 1.00 90.50 104 LEU A CA 1
ATOM 834 C C . LEU A 1 104 ? 16.530 7.293 -7.114 1.00 90.50 104 LEU A C 1
ATOM 836 O O . LEU A 1 104 ? 16.153 8.307 -7.684 1.00 90.50 104 LEU A O 1
ATOM 840 N N . 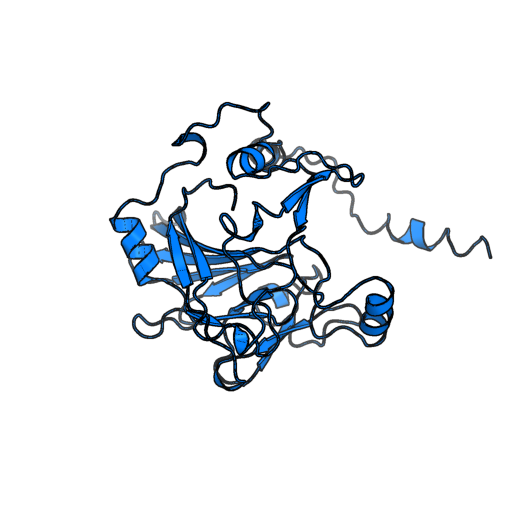LEU A 1 105 ? 15.686 6.472 -6.479 1.00 90.31 105 LEU A N 1
ATOM 841 C CA . LEU A 1 105 ? 14.241 6.722 -6.438 1.00 90.31 105 LEU A CA 1
ATOM 842 C C . LEU A 1 105 ? 13.915 8.100 -5.867 1.00 90.31 105 LEU A C 1
ATOM 844 O O . LEU A 1 105 ? 13.084 8.803 -6.429 1.00 90.31 105 LEU A O 1
ATOM 848 N N . LYS A 1 106 ? 14.619 8.515 -4.807 1.00 89.19 106 LYS A N 1
ATOM 849 C CA . LYS A 1 106 ? 14.456 9.848 -4.219 1.00 89.19 106 LYS A CA 1
ATOM 850 C C . LYS A 1 106 ? 14.753 10.972 -5.220 1.00 89.19 106 LYS A C 1
ATOM 852 O O . LYS A 1 106 ? 14.030 11.959 -5.254 1.00 89.19 106 LYS A O 1
ATOM 857 N N . SER A 1 107 ? 15.756 10.809 -6.087 1.00 85.81 107 SER A N 1
ATOM 858 C CA . SER A 1 107 ? 16.055 11.763 -7.174 1.00 85.81 107 SER A CA 1
ATOM 859 C C . SER A 1 107 ? 14.987 11.848 -8.253 1.00 85.81 107 SER A C 1
ATOM 861 O O . SER A 1 107 ? 14.892 12.877 -8.920 1.00 85.81 107 SER A O 1
ATOM 863 N N . PHE A 1 108 ? 14.194 10.795 -8.424 1.00 83.50 108 PHE A N 1
ATOM 864 C CA . PHE A 1 108 ? 13.099 10.753 -9.389 1.00 83.50 108 PHE A CA 1
ATOM 865 C C . PHE A 1 108 ? 11.726 10.924 -8.732 1.00 83.50 108 PHE A C 1
ATOM 867 O O . PHE A 1 108 ? 10.708 10.839 -9.420 1.00 83.50 108 PHE A O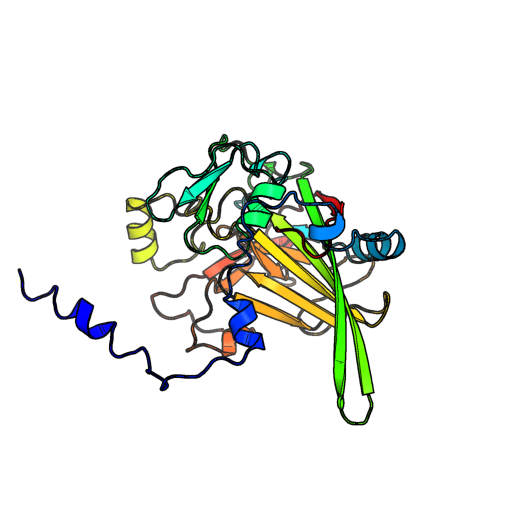 1
ATOM 874 N N . GLU A 1 109 ? 11.672 11.220 -7.430 1.00 75.44 109 GLU A N 1
ATOM 875 C CA . GLU A 1 109 ? 10.422 11.503 -6.736 1.00 75.44 109 GLU A CA 1
ATOM 876 C C . GLU A 1 109 ? 9.751 12.711 -7.412 1.00 75.44 109 GLU A C 1
ATOM 878 O O . GLU A 1 109 ? 10.326 13.797 -7.509 1.00 75.44 109 GLU A O 1
ATOM 883 N N . ARG A 1 110 ? 8.538 12.507 -7.942 1.00 71.62 110 ARG A N 1
ATOM 884 C CA . ARG A 1 110 ? 7.781 13.501 -8.733 1.00 71.62 110 ARG A CA 1
ATOM 885 C C . ARG A 1 110 ? 8.417 13.898 -10.071 1.00 71.62 110 ARG A C 1
ATOM 887 O O . ARG A 1 110 ? 8.086 14.947 -10.614 1.00 71.62 110 ARG A O 1
ATOM 894 N N . SER A 1 111 ? 9.299 13.070 -10.629 1.00 79.94 111 SER A N 1
ATOM 895 C CA . SER A 1 111 ? 9.755 13.204 -12.017 1.00 79.94 111 SER A CA 1
ATOM 896 C C . SER A 1 111 ? 8.848 12.388 -12.942 1.00 79.94 111 SER A C 1
ATOM 898 O O . SER A 1 111 ? 9.009 11.167 -13.016 1.00 79.94 111 SER A O 1
ATOM 900 N N . PRO A 1 112 ? 7.883 13.011 -13.645 1.00 79.75 112 PRO A N 1
ATOM 901 C CA . PRO A 1 112 ? 7.004 12.272 -14.540 1.00 79.75 112 PRO A CA 1
ATOM 902 C C . PRO A 1 112 ? 7.796 11.650 -15.697 1.00 79.75 112 PRO A C 1
ATOM 904 O O . PRO A 1 112 ? 8.836 12.157 -16.118 1.00 79.75 112 PRO A O 1
ATOM 907 N N . GLY A 1 113 ? 7.270 10.557 -16.251 1.00 85.00 113 GLY A N 1
ATOM 908 C CA . GLY A 1 113 ? 7.851 9.909 -17.428 1.00 85.00 113 GLY A CA 1
ATOM 909 C C . GLY A 1 113 ? 9.011 8.959 -17.133 1.00 85.00 113 GLY A C 1
ATOM 910 O O . GLY A 1 113 ? 9.745 8.628 -18.064 1.00 85.00 113 GLY A O 1
ATOM 911 N N . PHE A 1 114 ? 9.156 8.517 -15.883 1.00 88.31 114 PHE A N 1
ATOM 912 C CA . PHE A 1 114 ? 9.975 7.370 -15.503 1.00 88.31 114 PHE A CA 1
ATOM 913 C C . PHE A 1 114 ? 9.109 6.299 -14.842 1.00 88.31 114 PHE A C 1
ATOM 915 O O . PHE A 1 114 ? 8.157 6.615 -14.134 1.00 88.31 114 PHE A O 1
ATOM 922 N N . GLN A 1 115 ? 9.461 5.037 -15.057 1.00 89.19 115 GLN A N 1
ATOM 923 C CA . GLN A 1 115 ? 8.824 3.888 -14.423 1.00 89.19 115 GLN A CA 1
ATOM 924 C C . GLN A 1 115 ? 9.873 2.859 -14.013 1.00 89.19 115 GLN A C 1
ATOM 926 O O . GLN A 1 115 ? 10.955 2.787 -14.606 1.00 89.19 115 GLN A O 1
ATOM 931 N N . LEU A 1 116 ? 9.538 2.049 -13.013 1.00 91.31 116 LEU A N 1
ATOM 932 C CA . LEU A 1 116 ? 10.298 0.845 -12.713 1.00 91.31 116 LEU A CA 1
ATOM 933 C C . LEU A 1 116 ? 9.861 -0.276 -13.656 1.00 91.31 116 LEU A C 1
ATOM 935 O O . LEU A 1 116 ? 8.681 -0.384 -13.981 1.00 91.31 116 LEU A O 1
ATOM 939 N N . ARG A 1 117 ? 10.843 -1.046 -14.128 1.00 91.44 117 ARG A N 1
ATOM 940 C CA . ARG A 1 117 ? 10.657 -2.277 -14.889 1.00 91.44 117 ARG A CA 1
ATOM 941 C C . ARG A 1 117 ? 11.409 -3.428 -14.221 1.00 91.44 117 ARG A C 1
ATOM 943 O O . ARG A 1 117 ? 12.636 -3.446 -14.231 1.00 91.44 117 ARG A O 1
ATOM 950 N N . TYR A 1 118 ? 10.700 -4.384 -13.665 1.00 91.19 118 TYR A N 1
ATOM 951 C CA . TYR A 1 118 ? 11.157 -5.563 -12.974 1.00 91.19 118 TYR A CA 1
ATOM 952 C C . TYR A 1 118 ? 11.694 -6.554 -14.000 1.00 91.19 118 TYR A C 1
ATOM 954 O O . TYR A 1 118 ? 11.155 -6.741 -15.088 1.00 91.19 118 TYR A O 1
ATOM 962 N N . GLN A 1 119 ? 12.838 -7.134 -13.684 1.00 91.06 119 GLN A N 1
ATOM 963 C CA . GLN A 1 119 ? 13.605 -8.051 -14.526 1.00 91.06 119 GLN A CA 1
ATOM 964 C C . GLN A 1 119 ? 13.955 -9.334 -13.764 1.00 91.06 119 GLN A C 1
ATOM 966 O O . GLN A 1 119 ? 14.751 -10.148 -14.238 1.00 91.06 119 GLN A O 1
ATOM 971 N N . GLY A 1 120 ? 13.428 -9.499 -12.549 1.00 86.62 120 GLY A N 1
ATOM 972 C CA . GLY A 1 120 ? 13.632 -10.708 -11.767 1.00 86.62 120 GLY A CA 1
ATOM 973 C C . GLY A 1 120 ? 12.768 -11.861 -12.271 1.00 86.62 120 GLY A C 1
ATOM 974 O O . GLY A 1 120 ? 12.058 -11.764 -13.268 1.00 86.62 120 GLY A O 1
ATOM 975 N N . ARG A 1 121 ? 12.858 -13.000 -11.586 1.00 82.75 121 ARG A N 1
ATOM 976 C CA . ARG A 1 121 ? 12.084 -14.194 -11.946 1.00 82.75 121 ARG A CA 1
ATOM 977 C C . ARG A 1 121 ? 10.688 -14.119 -11.338 1.00 82.75 121 ARG A C 1
ATOM 979 O O . ARG A 1 121 ? 10.558 -13.730 -10.182 1.00 82.75 121 ARG A O 1
ATOM 986 N N . ASP A 1 122 ? 9.697 -14.665 -12.038 1.00 75.69 122 ASP A N 1
ATOM 987 C CA . ASP A 1 122 ? 8.311 -14.799 -11.560 1.00 75.69 122 ASP A CA 1
ATOM 988 C C . ASP A 1 122 ? 8.133 -15.905 -10.494 1.00 75.69 122 ASP A C 1
ATOM 990 O O . ASP A 1 122 ? 7.171 -16.669 -10.500 1.00 75.69 122 ASP A O 1
ATOM 994 N N . ALA A 1 123 ? 9.074 -16.022 -9.553 1.00 79.12 123 ALA A N 1
ATOM 995 C CA . ALA A 1 123 ? 9.067 -17.007 -8.467 1.00 79.12 123 ALA A CA 1
ATOM 996 C C . ALA A 1 123 ? 8.387 -16.466 -7.193 1.00 79.12 123 ALA A C 1
ATOM 998 O O . ALA A 1 123 ? 8.804 -16.744 -6.060 1.00 79.12 123 ALA A O 1
ATOM 999 N N . PHE A 1 124 ? 7.347 -15.656 -7.377 1.00 87.50 124 PHE A N 1
ATOM 1000 C CA . PHE A 1 124 ? 6.575 -15.074 -6.287 1.00 87.50 124 PHE A CA 1
ATOM 1001 C C . PHE A 1 124 ? 5.620 -16.098 -5.693 1.00 87.50 124 PHE A C 1
ATOM 1003 O O . PHE A 1 124 ? 5.144 -17.008 -6.372 1.00 87.50 124 PHE A O 1
ATOM 1010 N N . CYS A 1 125 ? 5.329 -15.961 -4.402 1.00 91.44 125 CYS A N 1
ATOM 1011 C CA . CYS A 1 125 ? 4.296 -16.792 -3.812 1.00 91.44 125 CYS A CA 1
ATOM 1012 C C . CYS A 1 125 ? 2.916 -16.331 -4.321 1.00 91.44 125 CYS A C 1
ATOM 1014 O O . CYS A 1 125 ? 2.676 -15.136 -4.508 1.00 91.44 125 CYS A O 1
ATOM 1016 N N . LYS A 1 126 ? 2.007 -17.286 -4.527 1.00 93.56 126 LYS A N 1
ATOM 1017 C CA . LYS A 1 126 ? 0.611 -17.045 -4.914 1.00 93.56 126 LYS A CA 1
ATOM 1018 C C . LYS A 1 126 ? -0.301 -17.866 -4.007 1.00 93.56 126 LYS A C 1
ATOM 1020 O O . LYS A 1 126 ? -0.025 -19.046 -3.765 1.00 93.56 126 LYS A O 1
ATOM 1025 N N . GLY A 1 127 ? -1.362 -17.253 -3.490 1.00 93.50 127 GLY A N 1
ATOM 1026 C CA . GLY A 1 127 ? -2.364 -17.927 -2.668 1.00 93.50 127 GLY A CA 1
ATOM 1027 C C . GLY A 1 127 ? -1.764 -18.730 -1.514 1.00 93.50 127 GLY A C 1
ATOM 1028 O O . GLY A 1 127 ? -0.958 -18.228 -0.732 1.00 93.50 127 GLY A O 1
ATOM 1029 N N . ALA A 1 128 ? -2.133 -20.011 -1.416 1.00 93.75 128 ALA A N 1
ATOM 1030 C CA . ALA A 1 128 ? -1.704 -20.890 -0.325 1.00 93.75 128 ALA A CA 1
ATOM 1031 C C . ALA A 1 128 ? -0.176 -21.061 -0.227 1.00 93.75 128 ALA A C 1
ATOM 1033 O O . ALA A 1 128 ? 0.331 -21.286 0.871 1.00 93.75 128 ALA A O 1
ATOM 1034 N N . ALA A 1 129 ? 0.567 -20.891 -1.329 1.00 94.56 129 ALA A N 1
ATOM 1035 C CA . ALA A 1 129 ? 2.030 -20.942 -1.316 1.00 94.56 129 ALA A CA 1
ATOM 1036 C C . ALA A 1 129 ? 2.665 -19.772 -0.539 1.00 94.56 129 ALA A C 1
ATOM 1038 O O . ALA A 1 129 ? 3.839 -19.834 -0.181 1.00 94.56 129 ALA A O 1
ATOM 1039 N N . CYS A 1 130 ? 1.908 -18.705 -0.259 1.00 94.31 130 CYS A N 1
ATOM 1040 C CA . CYS A 1 130 ? 2.348 -17.618 0.614 1.00 94.31 130 CYS A CA 1
ATOM 1041 C C . CYS A 1 130 ? 2.190 -17.933 2.106 1.00 94.31 130 CYS A C 1
ATOM 1043 O O . CYS A 1 130 ? 2.741 -17.217 2.943 1.00 94.31 130 CYS A O 1
ATOM 1045 N N . LYS A 1 131 ? 1.448 -18.985 2.477 1.00 91.88 131 LYS A N 1
ATOM 1046 C CA . LYS A 1 131 ? 1.184 -19.300 3.882 1.00 91.88 131 LYS A CA 1
ATOM 1047 C C . LYS A 1 131 ? 2.488 -19.652 4.599 1.00 91.88 131 LYS A C 1
ATOM 1049 O O . LYS A 1 131 ? 3.195 -20.575 4.212 1.00 91.88 131 LYS A O 1
ATOM 1054 N N . GLY A 1 132 ? 2.798 -18.911 5.661 1.00 87.56 132 GLY A N 1
ATOM 1055 C CA . GLY A 1 132 ? 4.027 -19.089 6.441 1.00 87.56 132 GLY A CA 1
ATOM 1056 C C . GLY A 1 132 ? 5.283 -18.481 5.808 1.00 87.56 132 GLY A C 1
ATOM 1057 O O . GLY A 1 132 ? 6.303 -18.385 6.490 1.00 87.56 132 GLY A O 1
ATOM 1058 N N . ARG A 1 133 ? 5.221 -18.001 4.556 1.00 90.38 133 ARG A N 1
ATOM 1059 C CA . ARG A 1 133 ? 6.298 -17.189 3.985 1.00 90.38 133 ARG A CA 1
ATOM 1060 C C . ARG A 1 133 ? 6.271 -15.828 4.669 1.00 90.38 133 ARG A C 1
ATOM 1062 O O . ARG A 1 133 ? 5.255 -15.135 4.648 1.00 90.38 133 ARG A O 1
ATOM 1069 N N . ARG A 1 134 ? 7.385 -15.458 5.298 1.00 87.38 134 ARG A N 1
ATOM 1070 C CA . ARG A 1 134 ? 7.564 -14.105 5.818 1.00 87.38 134 ARG A CA 1
ATOM 1071 C C . ARG A 1 134 ? 7.908 -13.164 4.676 1.00 87.38 134 ARG A C 1
ATOM 1073 O O . ARG A 1 134 ? 8.763 -13.475 3.855 1.00 87.38 134 ARG A O 1
ATOM 1080 N N . THR A 1 135 ? 7.228 -12.032 4.653 1.00 92.38 135 THR A N 1
ATOM 1081 C CA . THR A 1 135 ? 7.487 -10.916 3.738 1.00 92.38 135 THR A CA 1
ATOM 1082 C C . THR A 1 135 ? 7.753 -9.634 4.530 1.00 92.38 135 THR A C 1
ATOM 1084 O O . THR A 1 135 ? 7.826 -9.666 5.765 1.00 92.38 135 THR A O 1
ATOM 1087 N N . ARG A 1 136 ? 7.905 -8.502 3.843 1.00 96.25 136 ARG A N 1
ATOM 1088 C CA . ARG A 1 136 ? 8.154 -7.197 4.447 1.00 96.25 136 ARG A CA 1
ATOM 1089 C C . ARG A 1 136 ? 6.955 -6.275 4.286 1.00 96.25 136 ARG A C 1
ATOM 1091 O O . ARG A 1 136 ? 6.399 -6.133 3.205 1.00 96.25 136 ARG A O 1
ATOM 1098 N N . GLY A 1 137 ? 6.586 -5.624 5.382 1.00 97.56 137 GLY A N 1
ATOM 1099 C CA . GLY A 1 137 ? 5.783 -4.406 5.355 1.00 97.56 137 GLY A CA 1
ATOM 1100 C C . GLY A 1 137 ? 6.627 -3.235 5.841 1.00 97.56 137 GLY A C 1
ATOM 1101 O O . GLY A 1 137 ? 7.541 -3.423 6.651 1.00 97.56 137 GLY A O 1
ATOM 1102 N N . TYR A 1 138 ? 6.313 -2.028 5.386 1.00 98.25 138 TYR A N 1
ATOM 1103 C CA . TYR A 1 138 ? 7.062 -0.825 5.745 1.00 98.25 138 TYR A CA 1
ATOM 1104 C C . TYR A 1 138 ? 6.183 0.172 6.486 1.00 98.25 138 TYR A C 1
ATOM 1106 O O . TYR A 1 138 ? 5.174 0.615 5.952 1.00 98.25 138 TYR A O 1
ATOM 1114 N N . GLY A 1 139 ? 6.566 0.509 7.713 1.00 98.19 139 GLY A N 1
ATOM 1115 C CA . GLY A 1 139 ? 5.848 1.427 8.586 1.00 98.19 139 GLY A CA 1
ATOM 1116 C C . GLY A 1 139 ? 6.479 2.814 8.615 1.00 98.19 139 GLY A C 1
ATOM 1117 O O . GLY A 1 139 ? 7.690 2.936 8.811 1.00 98.19 139 GLY A O 1
ATOM 1118 N N . GLN A 1 140 ? 5.647 3.842 8.488 1.00 97.88 140 GLN A N 1
ATOM 1119 C CA . GLN A 1 140 ? 5.989 5.256 8.642 1.00 97.88 140 GLN A CA 1
ATOM 1120 C C . GLN A 1 140 ? 5.010 5.910 9.620 1.00 97.88 140 GLN A C 1
ATOM 1122 O O . GLN A 1 140 ? 3.855 5.493 9.734 1.00 97.88 140 GLN A O 1
ATOM 1127 N N . VAL A 1 141 ? 5.468 6.949 10.316 1.00 96.88 141 VAL A N 1
ATOM 1128 C CA . VAL A 1 141 ? 4.612 7.776 11.171 1.00 96.88 141 VAL A CA 1
ATOM 1129 C C . VAL A 1 141 ? 4.613 9.199 10.643 1.00 96.88 141 VAL A C 1
ATOM 1131 O O . VAL A 1 141 ? 5.654 9.765 10.313 1.00 96.88 141 VAL A O 1
ATOM 1134 N N . HIS A 1 142 ? 3.420 9.769 10.554 1.00 95.62 142 HIS A N 1
ATOM 1135 C CA . HIS A 1 142 ? 3.204 11.179 10.283 1.00 95.62 142 HIS A CA 1
ATOM 1136 C C . HIS A 1 142 ? 2.327 11.761 11.387 1.00 95.62 142 HIS A C 1
ATOM 1138 O O . HIS A 1 142 ? 1.655 11.032 12.118 1.00 95.62 142 HIS A O 1
ATOM 1144 N N . TYR A 1 143 ? 2.320 13.082 11.488 1.00 94.12 143 TYR A N 1
ATOM 1145 C CA . TYR A 1 143 ? 1.506 13.809 12.450 1.00 94.12 143 TYR A CA 1
ATOM 1146 C C . TYR A 1 143 ? 0.633 14.801 11.710 1.00 94.12 143 TYR A C 1
ATOM 1148 O O . TYR A 1 143 ? 1.064 15.399 10.722 1.00 94.12 143 TYR A O 1
ATOM 1156 N N . GLY A 1 144 ? -0.589 14.953 12.193 1.00 91.69 144 GLY A N 1
ATOM 1157 C CA . GLY A 1 144 ? -1.547 15.903 11.673 1.00 91.69 144 GLY A CA 1
ATOM 1158 C C . GLY A 1 144 ? -2.254 16.631 12.801 1.00 91.69 144 GLY A C 1
ATOM 1159 O O . GLY A 1 144 ? -2.333 16.166 13.940 1.00 91.69 144 GLY A O 1
ATOM 1160 N N . ASP A 1 145 ? -2.755 17.801 12.447 1.00 92.06 145 ASP A N 1
ATOM 1161 C CA . ASP A 1 145 ? -3.589 18.628 13.292 1.00 92.06 145 ASP A CA 1
ATOM 1162 C C . ASP A 1 145 ? -4.698 19.213 12.421 1.00 92.06 145 ASP A C 1
ATOM 1164 O O . ASP A 1 145 ? -4.427 19.697 11.319 1.00 92.06 145 ASP A O 1
ATOM 1168 N N . VAL A 1 146 ? -5.937 19.126 12.894 1.00 91.00 146 VAL A N 1
ATOM 1169 C CA . VAL A 1 146 ? -7.101 19.712 12.224 1.00 91.00 146 VAL A CA 1
ATOM 1170 C C . VAL A 1 146 ? -7.857 20.577 13.223 1.00 91.00 146 VAL A C 1
ATOM 1172 O O . VAL A 1 146 ? -8.197 20.126 14.315 1.00 91.00 146 VAL A O 1
ATOM 1175 N N . ASP A 1 147 ? -8.130 21.817 12.828 1.00 92.06 147 ASP A N 1
ATOM 1176 C CA . ASP A 1 147 ? -9.042 22.713 13.535 1.00 92.06 147 ASP A CA 1
ATOM 1177 C C . ASP A 1 147 ? -10.487 22.300 13.224 1.00 92.06 147 ASP A C 1
ATOM 1179 O O . ASP A 1 147 ? -10.881 22.221 12.058 1.00 92.06 147 ASP A O 1
ATOM 1183 N N . LEU A 1 148 ? -11.258 21.987 14.263 1.00 90.38 148 LEU A N 1
ATOM 1184 C CA . LEU A 1 148 ? -12.659 21.575 14.159 1.00 90.38 148 LEU A CA 1
ATOM 1185 C C . LEU A 1 148 ? -13.628 22.759 14.312 1.00 90.38 148 LEU A C 1
ATOM 1187 O O . LEU A 1 148 ? -14.841 22.560 14.266 1.00 90.38 148 LEU A O 1
ATOM 1191 N N . GLY A 1 149 ? -13.112 23.980 14.476 1.00 91.56 149 GLY A N 1
ATOM 1192 C CA . GLY A 1 149 ? -13.893 25.161 14.820 1.00 91.56 149 GLY A CA 1
ATOM 1193 C C . GLY A 1 149 ? -14.094 25.308 16.330 1.00 91.56 149 GLY A C 1
ATOM 1194 O O . GLY A 1 149 ? -13.782 24.418 17.118 1.00 91.56 149 GLY A O 1
ATOM 1195 N N . GLU A 1 150 ? -14.585 26.480 16.746 1.00 89.06 150 GLU A N 1
ATOM 1196 C CA . GLU A 1 150 ? -14.901 26.800 18.154 1.00 89.06 150 GLU A CA 1
ATOM 1197 C C . GLU A 1 150 ? -13.722 26.613 19.136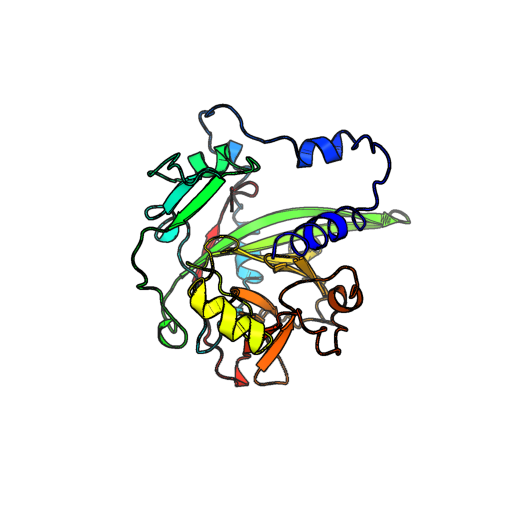 1.00 89.06 150 GLU A C 1
ATOM 1199 O O . GLU A 1 150 ? -13.905 26.434 20.338 1.00 89.06 150 GLU A O 1
ATOM 1204 N N . GLY A 1 151 ? -12.485 26.680 18.630 1.00 87.38 151 GLY A N 1
ATOM 1205 C CA . GLY A 1 151 ? -11.265 26.485 19.417 1.00 87.38 151 GLY A CA 1
ATOM 1206 C C . GLY A 1 151 ? -10.898 25.018 19.674 1.00 87.38 151 GLY A C 1
ATOM 1207 O O . GLY A 1 151 ? -9.901 24.761 20.350 1.00 87.38 151 GLY A O 1
ATOM 1208 N N . ALA A 1 152 ? -11.653 24.057 19.136 1.00 90.56 152 ALA A N 1
ATOM 1209 C CA . ALA A 1 152 ? -11.338 22.639 19.236 1.00 90.56 152 ALA A CA 1
ATOM 1210 C C . ALA A 1 152 ? -10.307 22.227 18.173 1.00 90.56 152 ALA A C 1
ATOM 1212 O O . ALA A 1 152 ? -10.489 22.467 16.982 1.00 90.56 152 ALA A O 1
ATOM 1213 N N . ARG A 1 153 ? -9.232 21.547 18.594 1.00 92.38 153 ARG A N 1
ATOM 1214 C CA . ARG A 1 153 ? -8.227 20.963 17.691 1.00 92.38 153 ARG A CA 1
ATOM 1215 C C . ARG A 1 153 ? -8.132 19.461 17.890 1.00 92.38 153 ARG A C 1
ATOM 1217 O O . ARG A 1 153 ? -8.087 18.978 19.021 1.00 92.38 153 ARG A O 1
ATOM 1224 N N . LEU A 1 154 ? -8.059 18.732 16.783 1.00 90.38 154 LEU A N 1
ATOM 1225 C CA . LEU A 1 154 ? -7.786 17.305 16.767 1.00 90.38 154 LEU A CA 1
ATOM 1226 C C . LEU A 1 154 ? -6.332 17.073 16.361 1.00 90.38 154 LEU A C 1
ATOM 1228 O O . LEU A 1 154 ? -5.987 17.155 15.183 1.00 90.38 154 LEU A O 1
ATOM 1232 N N . HIS A 1 155 ? -5.503 16.725 17.340 1.00 94.00 155 HIS A N 1
ATOM 1233 C CA . HIS A 1 155 ? -4.165 16.192 17.103 1.00 94.00 155 HIS A CA 1
ATOM 1234 C C . HIS A 1 155 ? -4.250 14.691 16.822 1.00 94.00 155 HIS A C 1
ATOM 1236 O O . HIS A 1 155 ? -4.927 13.959 17.551 1.00 94.00 155 HIS A O 1
ATOM 1242 N N . PHE A 1 156 ? -3.540 14.211 15.807 1.00 95.19 156 PHE A N 1
ATOM 1243 C CA . PHE A 1 156 ? -3.511 12.789 15.480 1.00 95.19 156 PHE A CA 1
ATOM 1244 C C . PHE A 1 156 ? -2.180 12.350 14.876 1.00 95.19 156 PHE A C 1
ATOM 1246 O O . PHE A 1 156 ? -1.448 13.124 14.254 1.00 95.19 156 PHE A O 1
ATOM 1253 N N . SER A 1 157 ? -1.892 11.062 15.026 1.00 96.25 157 SER A N 1
ATOM 1254 C CA . SER A 1 157 ? -0.841 10.369 14.290 1.00 96.25 157 SER A CA 1
ATOM 1255 C C . SER A 1 157 ? -1.442 9.605 13.115 1.00 96.25 157 SER A C 1
ATOM 1257 O O . SER A 1 157 ? -2.514 9.011 13.227 1.00 96.25 157 SER A O 1
ATOM 1259 N N . VAL A 1 158 ? -0.727 9.577 11.994 1.00 97.25 158 VAL A N 1
ATOM 1260 C CA . VAL A 1 158 ? -1.033 8.734 10.836 1.00 97.25 158 VAL A CA 1
ATOM 1261 C C . VAL A 1 158 ? 0.025 7.649 10.749 1.00 97.25 158 VAL A C 1
ATOM 1263 O O . VAL A 1 158 ? 1.200 7.922 10.500 1.00 97.25 158 VAL A O 1
ATOM 1266 N N . LEU A 1 159 ? -0.398 6.410 10.964 1.00 97.69 159 LEU A N 1
ATOM 1267 C CA . LEU A 1 159 ? 0.433 5.221 10.851 1.00 97.69 159 LEU A CA 1
ATOM 1268 C C . LEU A 1 159 ? 0.262 4.663 9.437 1.00 97.69 159 LEU A C 1
ATOM 1270 O O . LEU A 1 159 ? -0.774 4.073 9.128 1.00 97.69 159 LEU A O 1
ATOM 1274 N N . LYS A 1 160 ? 1.249 4.896 8.569 1.00 97.81 160 LYS A N 1
ATOM 1275 C CA . LYS A 1 160 ? 1.247 4.439 7.173 1.00 97.81 160 LYS A CA 1
ATOM 1276 C C . LYS A 1 160 ? 1.977 3.101 7.077 1.00 97.81 160 LYS A C 1
ATOM 1278 O O . LYS A 1 160 ? 3.103 2.977 7.552 1.00 97.81 160 LYS A O 1
ATOM 1283 N N . TYR A 1 161 ? 1.339 2.112 6.461 1.00 98.19 161 TYR A N 1
ATOM 1284 C CA . TYR A 1 161 ? 1.901 0.795 6.175 1.00 98.19 161 TYR A CA 1
ATOM 1285 C C . TYR A 1 161 ? 1.891 0.561 4.670 1.00 98.19 161 TYR A C 1
ATOM 1287 O O . TYR A 1 161 ? 0.820 0.574 4.066 1.00 98.19 161 TYR A O 1
ATOM 1295 N N . ASN A 1 162 ? 3.056 0.309 4.083 1.00 97.12 162 ASN A N 1
ATOM 1296 C CA . ASN A 1 162 ? 3.197 -0.005 2.665 1.00 97.12 162 ASN A CA 1
ATOM 1297 C C . ASN A 1 162 ? 3.501 -1.486 2.461 1.00 97.12 162 ASN A C 1
ATOM 1299 O O . ASN A 1 162 ? 4.340 -2.063 3.163 1.00 97.12 162 ASN A O 1
ATOM 1303 N N . PHE A 1 163 ? 2.855 -2.061 1.453 1.00 96.75 163 PHE A N 1
ATOM 1304 C CA . PHE A 1 163 ? 3.124 -3.392 0.926 1.00 96.75 163 PHE A CA 1
ATOM 1305 C C . PHE A 1 163 ? 3.354 -3.273 -0.572 1.00 96.75 163 PHE A C 1
ATOM 1307 O O . PHE A 1 163 ? 2.603 -2.577 -1.255 1.00 96.75 163 PHE A O 1
ATOM 1314 N N . VAL A 1 164 ? 4.390 -3.939 -1.071 1.00 95.06 164 VAL A N 1
ATOM 1315 C CA . VAL A 1 164 ? 4.724 -3.923 -2.494 1.00 95.06 164 VAL A CA 1
ATOM 1316 C C . VAL A 1 164 ? 4.496 -5.301 -3.077 1.00 95.06 164 VAL A C 1
ATOM 1318 O O . VAL A 1 164 ? 4.913 -6.298 -2.497 1.00 95.06 164 VAL A O 1
ATOM 1321 N N . PHE A 1 165 ? 3.833 -5.348 -4.219 1.00 94.38 165 PHE A N 1
ATOM 1322 C CA . PHE A 1 165 ? 3.589 -6.544 -5.005 1.00 94.38 165 PHE A CA 1
ATOM 1323 C C . PHE A 1 165 ? 4.533 -6.558 -6.207 1.00 94.38 165 PHE A C 1
ATOM 1325 O O . PHE A 1 1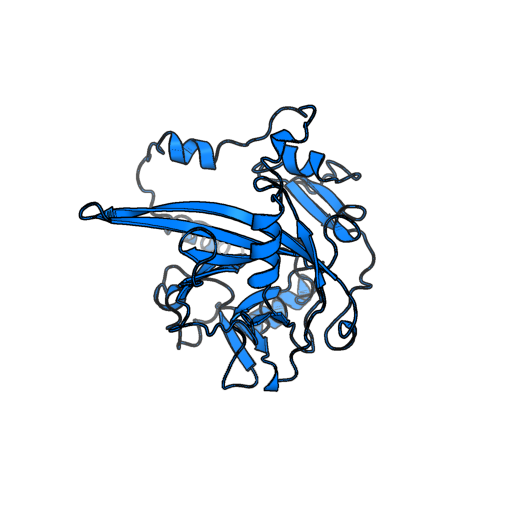65 ? 5.059 -5.524 -6.598 1.00 94.38 165 PHE A O 1
ATOM 1332 N N . PRO A 1 166 ? 4.812 -7.719 -6.798 1.00 90.88 166 PRO A N 1
ATOM 1333 C CA . PRO A 1 166 ? 5.687 -7.765 -7.962 1.00 90.88 166 PRO A CA 1
ATOM 1334 C C . PRO A 1 166 ? 5.023 -7.202 -9.226 1.00 90.88 166 PRO A C 1
ATOM 1336 O O . PRO A 1 166 ? 5.697 -6.662 -10.092 1.00 90.88 166 PRO A O 1
ATOM 1339 N N . TYR A 1 167 ? 3.701 -7.325 -9.319 1.00 90.06 167 TYR A N 1
ATOM 1340 C CA . TYR A 1 167 ? 2.899 -6.880 -10.451 1.00 90.06 167 TYR A CA 1
ATOM 1341 C C . TYR A 1 167 ? 1.512 -6.480 -9.969 1.00 90.06 167 TYR A C 1
ATOM 1343 O O . TYR A 1 167 ? 1.070 -6.949 -8.920 1.00 90.06 167 TYR A O 1
ATOM 1351 N N . SER A 1 168 ? 0.820 -5.676 -10.767 1.00 89.06 168 SER A N 1
ATOM 1352 C CA . SER A 1 168 ? -0.606 -5.400 -10.630 1.00 89.06 168 SER A CA 1
ATOM 1353 C C . SER A 1 168 ? -1.346 -5.905 -11.868 1.00 89.06 168 SER A C 1
ATOM 1355 O O . SER A 1 168 ? -0.903 -5.722 -13.006 1.00 89.06 168 SER A O 1
ATOM 1357 N N . GLY A 1 169 ? -2.441 -6.624 -11.645 1.00 88.88 169 GLY 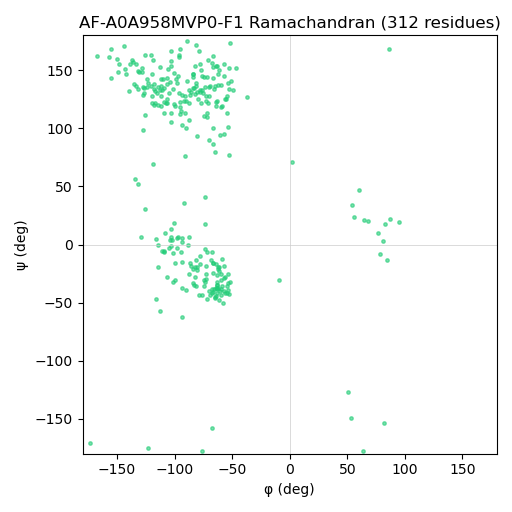A N 1
ATOM 1358 C CA . GLY A 1 169 ? -3.312 -7.170 -12.678 1.00 88.88 169 GLY A CA 1
ATOM 1359 C C . GLY A 1 169 ? -4.510 -6.271 -12.978 1.00 88.88 169 GLY A C 1
ATOM 1360 O O . GLY A 1 169 ? -4.839 -5.348 -12.235 1.00 88.88 169 GLY A O 1
ATOM 1361 N N . LEU A 1 170 ? -5.211 -6.584 -14.067 1.00 86.69 170 LEU A N 1
ATOM 1362 C CA . LEU A 1 170 ? -6.526 -6.011 -14.340 1.00 86.69 170 LEU A CA 1
ATOM 1363 C C . LEU A 1 170 ? -7.558 -6.517 -13.322 1.00 86.69 170 LEU A C 1
ATOM 1365 O O . LEU A 1 170 ? -7.404 -7.621 -12.809 1.00 86.69 170 LEU A O 1
ATOM 1369 N N . PRO A 1 171 ? -8.658 -5.787 -13.079 1.00 87.81 171 PRO A N 1
ATOM 1370 C CA . PRO A 1 171 ? -9.721 -6.233 -12.175 1.00 87.81 171 PRO A CA 1
ATOM 1371 C C . PRO A 1 171 ? -10.221 -7.657 -12.490 1.00 87.81 171 PRO A C 1
ATOM 1373 O O . PRO A 1 171 ? -10.370 -8.024 -13.656 1.00 87.81 171 PRO A O 1
ATOM 1376 N N . ALA A 1 172 ? -10.511 -8.479 -11.471 1.00 85.81 172 ALA A N 1
ATOM 1377 C CA . ALA A 1 172 ? -10.953 -9.870 -11.667 1.00 85.81 172 ALA A CA 1
ATOM 1378 C C . ALA A 1 172 ? -12.303 -10.038 -12.379 1.00 85.81 172 ALA A C 1
ATOM 1380 O O . ALA A 1 172 ? -12.619 -11.130 -12.852 1.00 85.81 172 ALA A O 1
ATOM 1381 N N . ARG A 1 173 ? -13.115 -8.986 -12.449 1.00 85.69 173 ARG A N 1
ATOM 1382 C CA . ARG A 1 173 ? -14.386 -8.967 -13.165 1.00 85.69 173 ARG A CA 1
ATOM 1383 C C . ARG A 1 173 ? -14.415 -7.782 -14.122 1.00 85.69 173 ARG A C 1
ATOM 1385 O O . ARG A 1 173 ? -14.746 -6.659 -13.742 1.00 85.69 173 ARG A O 1
ATOM 1392 N N . LEU A 1 174 ? -14.109 -8.084 -15.378 1.00 81.06 174 LEU A N 1
ATOM 1393 C CA . LEU A 1 174 ? -14.322 -7.226 -16.538 1.00 81.06 174 LEU A CA 1
ATOM 1394 C C . LEU A 1 174 ? -15.547 -7.696 -17.335 1.00 81.06 174 LEU A C 1
ATOM 1396 O O . LEU A 1 174 ? -16.044 -8.814 -17.154 1.00 81.06 174 LEU A O 1
ATOM 1400 N N . SER A 1 175 ? -16.040 -6.865 -18.258 1.00 79.56 175 SER A N 1
ATOM 1401 C CA . SER A 1 175 ? -16.995 -7.355 -19.258 1.00 79.56 175 SER A CA 1
ATOM 1402 C C . SER A 1 175 ? -16.343 -8.448 -20.118 1.00 79.56 175 SER A C 1
ATOM 1404 O O . SER A 1 175 ? -15.137 -8.425 -20.365 1.00 79.56 175 SER A O 1
ATOM 1406 N N . ARG A 1 176 ? -17.131 -9.407 -20.627 1.00 79.69 176 ARG A N 1
ATOM 1407 C CA . ARG A 1 176 ? -16.599 -10.525 -21.438 1.00 79.69 176 ARG A CA 1
ATOM 1408 C C . ARG A 1 176 ? -15.761 -10.057 -22.631 1.00 79.69 176 ARG A C 1
ATOM 1410 O O . ARG A 1 176 ? -14.788 -10.710 -22.984 1.00 79.69 176 ARG A O 1
ATOM 1417 N N . VAL A 1 177 ? -16.145 -8.936 -23.244 1.00 80.62 177 VAL A N 1
ATOM 1418 C CA . VAL A 1 177 ? -15.416 -8.344 -24.373 1.00 80.62 177 VAL A CA 1
ATOM 1419 C C . VAL A 1 177 ? -14.075 -7.773 -23.913 1.00 80.62 177 VAL A C 1
ATOM 1421 O O . VAL A 1 177 ? -13.071 -8.007 -24.575 1.00 80.62 177 VAL A O 1
ATOM 1424 N N . GLN A 1 178 ? -14.040 -7.068 -22.778 1.00 80.62 178 GLN A N 1
ATOM 1425 C CA . GLN A 1 178 ? -12.795 -6.542 -22.212 1.00 80.62 178 GLN A CA 1
ATOM 1426 C C . GLN A 1 178 ? -11.840 -7.663 -21.790 1.00 80.62 178 GLN A C 1
ATOM 1428 O O . GLN A 1 178 ? -10.664 -7.579 -22.123 1.00 80.62 178 GLN A O 1
ATOM 1433 N N . GLU A 1 179 ? -12.333 -8.713 -21.125 1.00 81.44 179 GLU A N 1
ATOM 1434 C CA . GLU A 1 179 ? -11.505 -9.865 -20.729 1.00 81.44 179 GLU A CA 1
ATOM 1435 C C . GLU A 1 179 ? -10.946 -10.600 -21.956 1.00 81.44 179 GLU A C 1
ATOM 1437 O O . GLU A 1 179 ? -9.779 -10.979 -21.994 1.00 81.44 179 GLU A O 1
ATOM 1442 N N . TRP A 1 180 ? -11.769 -10.777 -22.996 1.00 83.94 180 TRP A N 1
ATOM 1443 C CA . TRP A 1 180 ? -11.317 -11.405 -24.236 1.00 83.94 180 TRP A CA 1
ATOM 1444 C C . TRP A 1 180 ? -10.254 -10.556 -24.940 1.00 83.94 180 TRP A C 1
ATOM 1446 O O . TRP A 1 180 ? -9.222 -11.087 -25.337 1.00 83.94 180 TRP A O 1
ATOM 1456 N N . LEU A 1 181 ? -10.471 -9.241 -25.066 1.00 83.81 181 LEU A N 1
ATOM 1457 C CA . LEU A 1 181 ? -9.524 -8.331 -25.716 1.00 83.81 181 LEU A CA 1
ATOM 1458 C C . LEU A 1 181 ? -8.217 -8.173 -24.932 1.00 83.81 181 LEU A C 1
ATOM 1460 O O . LEU A 1 181 ? -7.156 -8.106 -25.551 1.00 83.81 181 LEU A O 1
ATOM 1464 N N . SER A 1 182 ? -8.267 -8.122 -23.598 1.00 80.88 182 SER A N 1
ATOM 1465 C CA . SER A 1 182 ? -7.070 -7.939 -22.769 1.00 80.88 182 SER A CA 1
ATOM 1466 C C . SER A 1 182 ? -6.086 -9.097 -22.931 1.00 80.88 182 SER A C 1
ATOM 1468 O O . SER A 1 182 ? -4.885 -8.853 -23.040 1.00 80.88 182 SER A O 1
ATOM 1470 N N . GLY A 1 183 ? -6.586 -10.329 -23.076 1.00 78.88 183 GLY A N 1
ATOM 1471 C CA . GLY A 1 183 ? -5.764 -11.518 -23.313 1.00 78.88 183 GLY A CA 1
ATOM 1472 C C . GLY A 1 183 ? -4.960 -11.506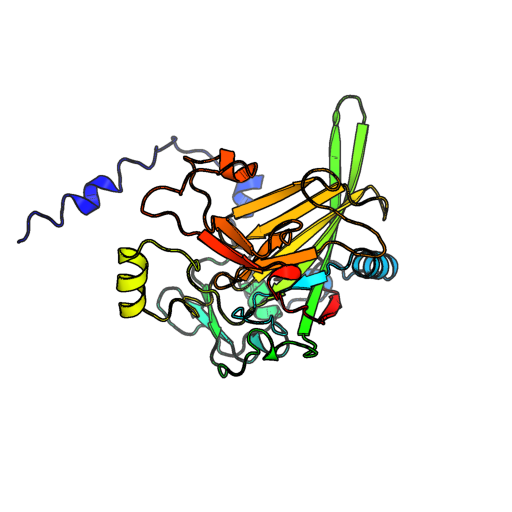 -24.622 1.00 78.88 183 GLY A C 1
ATOM 1473 O O . GLY A 1 183 ? -3.971 -12.228 -24.724 1.00 78.88 183 GLY A O 1
ATOM 1474 N N . PHE A 1 184 ? -5.327 -10.682 -25.614 1.00 83.06 184 PHE A N 1
ATOM 1475 C CA . PHE A 1 184 ? -4.516 -10.500 -26.831 1.00 83.06 184 PHE A CA 1
ATOM 1476 C C . PHE A 1 184 ? -3.394 -9.476 -26.665 1.00 83.06 184 PHE A C 1
ATOM 1478 O O . PHE A 1 184 ? -2.455 -9.471 -27.458 1.00 83.06 184 PHE A O 1
ATOM 1485 N N . VAL A 1 185 ? -3.508 -8.585 -25.680 1.00 81.12 185 VAL A N 1
ATOM 1486 C CA . VAL A 1 185 ? -2.587 -7.457 -25.487 1.00 81.12 185 VAL A CA 1
ATOM 1487 C C . VAL A 1 185 ? -1.554 -7.760 -24.403 1.00 81.12 185 VAL A C 1
ATOM 1489 O O . VAL A 1 185 ? -0.424 -7.287 -24.492 1.00 81.12 185 VAL A O 1
ATOM 1492 N N . GLY A 1 186 ? -1.906 -8.574 -23.407 1.00 84.19 186 GLY A N 1
ATOM 1493 C CA . GLY A 1 186 ? -1.007 -8.932 -22.315 1.00 84.19 186 GLY A CA 1
ATOM 1494 C C . GLY A 1 186 ? -1.592 -9.995 -21.393 1.00 84.19 186 GLY A C 1
ATOM 1495 O O . GLY A 1 186 ? -2.629 -10.589 -21.683 1.00 84.19 186 GLY A O 1
ATOM 1496 N N . ASN A 1 187 ? -0.917 -10.239 -20.268 1.00 82.69 187 ASN A N 1
ATOM 1497 C CA . ASN A 1 187 ? -1.425 -11.130 -19.233 1.00 82.69 187 ASN A CA 1
ATOM 1498 C C . ASN A 1 187 ? -2.248 -10.321 -18.216 1.00 82.69 187 ASN A C 1
ATOM 1500 O O . ASN A 1 187 ? -1.669 -9.522 -17.485 1.00 82.69 187 ASN A O 1
ATOM 1504 N N . PRO A 1 188 ? -3.571 -10.517 -18.122 1.00 83.00 188 PRO A N 1
ATOM 1505 C CA . PRO A 1 188 ? -4.390 -9.733 -17.207 1.00 83.00 188 PRO A CA 1
ATOM 1506 C C . PRO A 1 188 ? -4.134 -10.008 -15.710 1.00 83.00 188 PRO A C 1
ATOM 1508 O O . PRO A 1 188 ? -4.529 -9.186 -14.893 1.00 83.00 188 PRO A O 1
ATOM 1511 N N . ASP A 1 189 ? -3.428 -11.081 -15.325 1.00 81.25 189 ASP A N 1
ATOM 1512 C CA . ASP A 1 189 ? -2.945 -11.274 -13.939 1.00 81.25 189 ASP A CA 1
ATOM 1513 C C . ASP A 1 189 ? -1.662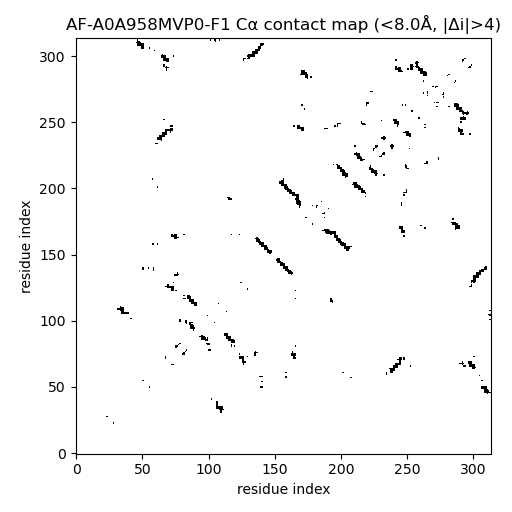 -10.477 -13.631 1.00 81.25 189 ASP A C 1
ATOM 1515 O O . ASP A 1 189 ? -1.362 -10.218 -12.468 1.00 81.25 189 ASP A O 1
ATOM 1519 N N . TYR A 1 190 ? -0.903 -10.108 -14.664 1.00 82.25 190 TYR A N 1
ATOM 1520 C CA . TYR A 1 190 ? 0.402 -9.444 -14.579 1.00 82.25 190 TYR A CA 1
ATOM 1521 C C . TYR A 1 190 ? 0.425 -8.287 -15.582 1.00 82.25 190 TYR A C 1
ATOM 1523 O O . TYR A 1 190 ? 1.217 -8.264 -16.525 1.00 82.25 190 TYR A O 1
ATOM 1531 N N . TRP A 1 191 ? -0.549 -7.389 -15.440 1.00 83.44 191 TRP A N 1
ATOM 1532 C CA . TRP A 1 191 ? -0.896 -6.420 -16.472 1.00 83.44 191 TRP A CA 1
ATOM 1533 C C . TRP A 1 191 ? 0.162 -5.328 -16.608 1.00 83.44 191 TRP A C 1
ATOM 1535 O O . TRP A 1 191 ? 0.603 -5.023 -17.717 1.00 83.44 191 TRP A O 1
ATOM 1545 N N . HIS A 1 192 ? 0.593 -4.763 -15.482 1.00 78.94 192 HIS A N 1
ATOM 1546 C CA . HIS A 1 192 ? 1.701 -3.820 -15.442 1.00 78.94 192 HIS A CA 1
ATOM 1547 C C . HIS A 1 192 ? 2.385 -3.790 -14.078 1.00 78.94 192 HIS A C 1
ATOM 1549 O O . HIS A 1 192 ? 1.898 -4.301 -13.073 1.00 78.94 192 HIS A O 1
ATOM 1555 N N . GLU A 1 193 ? 3.536 -3.136 -14.061 1.00 77.69 193 GLU A N 1
ATOM 1556 C CA . GLU A 1 193 ? 4.307 -2.842 -12.854 1.00 77.69 193 GLU A CA 1
ATOM 1557 C C . GLU A 1 193 ? 4.078 -1.426 -12.323 1.00 77.69 193 GLU A C 1
ATOM 1559 O O . GLU A 1 193 ? 4.625 -1.025 -11.294 1.00 77.69 193 GLU A O 1
ATOM 1564 N N . LEU A 1 194 ? 3.269 -0.648 -13.043 1.00 65.31 194 LEU A N 1
ATOM 1565 C CA . LEU A 1 194 ? 2.663 0.533 -12.461 1.00 65.31 194 LEU A CA 1
ATOM 1566 C C . LEU A 1 194 ? 1.762 0.054 -11.318 1.00 65.31 194 LEU A C 1
ATOM 1568 O O . LEU A 1 194 ? 1.231 -1.056 -11.349 1.00 65.31 194 LEU A O 1
ATOM 1572 N N . ASP A 1 195 ? 1.661 0.856 -10.272 1.00 77.62 195 ASP A N 1
ATOM 1573 C CA . ASP A 1 195 ? 0.699 0.597 -9.212 1.00 77.62 195 ASP A CA 1
ATOM 1574 C C . ASP A 1 195 ? 0.878 -0.743 -8.476 1.00 77.62 195 ASP A C 1
ATOM 1576 O O . ASP A 1 195 ? -0.039 -1.512 -8.230 1.00 77.62 195 ASP A O 1
ATOM 1580 N N . ILE A 1 196 ? 2.112 -1.046 -8.102 1.00 85.50 196 ILE A N 1
ATOM 1581 C CA . ILE A 1 196 ? 2.445 -2.239 -7.313 1.00 85.50 196 ILE A CA 1
ATOM 1582 C C . ILE A 1 196 ? 2.366 -2.021 -5.797 1.00 85.50 196 ILE A C 1
ATOM 1584 O O . ILE A 1 196 ? 2.666 -2.924 -5.019 1.00 85.50 196 ILE A O 1
ATOM 1588 N N . HIS A 1 197 ? 2.021 -0.815 -5.350 1.00 87.25 197 HIS A N 1
ATOM 1589 C CA . HIS A 1 197 ? 2.063 -0.429 -3.943 1.00 87.25 197 HIS A CA 1
ATOM 1590 C C . HIS A 1 197 ? 0.650 -0.343 -3.366 1.00 87.25 197 HIS A C 1
ATOM 1592 O O . HIS A 1 197 ? -0.203 0.369 -3.882 1.00 87.25 197 HIS A O 1
ATOM 1598 N N . GLY A 1 198 ? 0.398 -1.059 -2.277 1.00 91.88 198 GLY A N 1
ATOM 1599 C CA . GLY A 1 198 ? -0.801 -0.888 -1.468 1.00 91.88 198 GLY A CA 1
ATOM 1600 C C . GLY A 1 198 ? -0.440 -0.195 -0.163 1.00 91.88 198 GLY A C 1
ATOM 1601 O O . GLY A 1 198 ? 0.385 -0.720 0.592 1.00 91.88 198 GLY A O 1
ATOM 1602 N N . ALA A 1 199 ? -1.053 0.959 0.117 1.00 95.38 199 ALA A N 1
ATOM 1603 C CA . ALA A 1 199 ? -0.803 1.690 1.358 1.00 95.38 199 ALA A CA 1
ATOM 1604 C C . ALA A 1 199 ? -2.045 1.754 2.255 1.00 95.38 199 ALA A C 1
ATOM 1606 O O . ALA A 1 199 ? -3.161 2.032 1.816 1.00 95.38 199 ALA A O 1
ATOM 1607 N N . ILE A 1 200 ? -1.832 1.506 3.544 1.00 97.75 200 ILE A N 1
ATOM 1608 C CA . ILE A 1 200 ? -2.850 1.521 4.595 1.00 97.75 200 ILE A CA 1
ATOM 1609 C C . ILE A 1 200 ? -2.469 2.625 5.573 1.00 97.75 200 ILE A C 1
ATOM 1611 O O . ILE A 1 200 ? -1.392 2.578 6.160 1.00 97.75 200 ILE A O 1
ATOM 1615 N N . HIS A 1 201 ? -3.349 3.595 5.780 1.00 98.00 201 HIS A N 1
ATOM 1616 C CA . HIS A 1 201 ? -3.145 4.693 6.719 1.00 98.00 201 HIS A CA 1
ATOM 1617 C C . HIS A 1 201 ? -4.131 4.538 7.870 1.00 98.00 201 HIS A C 1
ATOM 1619 O O . HIS A 1 201 ? -5.339 4.559 7.650 1.00 98.00 201 HIS A O 1
ATOM 1625 N N . ILE A 1 202 ? -3.632 4.387 9.092 1.00 97.50 202 ILE A N 1
ATOM 1626 C CA . ILE A 1 202 ? -4.457 4.316 10.302 1.00 97.50 202 ILE A CA 1
ATOM 1627 C C . ILE A 1 202 ? -4.278 5.617 11.075 1.00 97.50 202 ILE A C 1
ATOM 1629 O O . ILE A 1 202 ? -3.160 5.972 11.446 1.00 97.50 202 ILE A O 1
ATOM 1633 N N . PHE A 1 203 ? -5.379 6.321 11.310 1.00 97.12 203 PHE A N 1
ATOM 1634 C CA . PHE A 1 203 ? -5.404 7.582 12.036 1.00 97.12 203 PHE A CA 1
ATOM 1635 C C . PHE A 1 203 ? -5.735 7.310 13.493 1.00 97.12 203 PHE A C 1
ATOM 1637 O O . PHE A 1 203 ? -6.778 6.734 13.806 1.00 97.12 203 PHE A O 1
ATOM 1644 N N . VAL A 1 204 ? -4.834 7.738 14.368 1.00 96.00 204 VAL A N 1
ATOM 1645 C CA . VAL A 1 204 ? -4.883 7.498 15.806 1.00 96.00 204 VAL A CA 1
ATOM 1646 C C . VAL A 1 204 ? -4.953 8.836 16.520 1.00 96.00 204 VAL A C 1
ATOM 1648 O O . VAL A 1 204 ? -4.145 9.724 16.255 1.00 96.00 204 VAL A O 1
ATOM 1651 N N . SER A 1 205 ? -5.935 8.990 17.405 1.00 93.19 205 SER A N 1
ATOM 1652 C CA . SER A 1 205 ? -6.118 10.220 18.179 1.00 93.19 205 SER A CA 1
ATOM 1653 C C . SER A 1 205 ? -4.951 10.452 19.147 1.00 93.19 205 SER A C 1
ATOM 1655 O O . SER A 1 205 ? -4.501 9.539 19.841 1.00 93.19 205 SER A O 1
ATOM 1657 N N . GLY A 1 206 ? -4.440 11.685 19.184 1.00 87.19 206 GLY A N 1
ATOM 1658 C CA . GLY A 1 206 ? -3.291 12.065 20.003 1.00 87.19 206 GLY A CA 1
ATOM 1659 C C . GLY A 1 206 ? -2.062 11.178 19.775 1.00 87.19 206 GLY A C 1
ATOM 1660 O O . GLY A 1 206 ? -1.837 10.635 18.695 1.00 87.19 206 GLY A O 1
ATOM 1661 N N . THR A 1 207 ? -1.261 11.012 20.824 1.00 75.00 207 THR A N 1
ATOM 1662 C CA . THR A 1 207 ? -0.114 10.103 20.838 1.00 75.00 207 THR A CA 1
ATOM 1663 C C . THR A 1 207 ? -0.572 8.733 21.348 1.00 75.00 207 THR A C 1
ATOM 1665 O O . THR A 1 207 ? -0.317 8.368 22.500 1.00 75.00 207 THR A O 1
ATOM 1668 N N . GLY A 1 208 ? -1.253 7.958 20.501 1.00 76.06 208 GLY A N 1
ATOM 1669 C CA . GLY A 1 208 ? -1.558 6.547 20.780 1.00 76.06 208 GLY A CA 1
ATOM 1670 C C . GLY A 1 208 ? -2.921 6.249 21.398 1.00 76.06 208 GLY A C 1
ATOM 1671 O O . GLY A 1 208 ? -3.082 5.167 21.961 1.00 76.06 208 GLY A O 1
ATOM 1672 N N . GLY A 1 209 ? -3.876 7.176 21.288 1.00 86.75 209 GLY A N 1
ATOM 1673 C CA . GLY A 1 209 ? -5.281 6.965 21.642 1.00 86.75 209 GLY A CA 1
ATOM 1674 C C . GLY A 1 209 ? -5.984 5.976 20.710 1.00 86.75 209 GLY A C 1
ATOM 1675 O O . GLY A 1 209 ? -5.345 5.153 20.068 1.00 86.75 209 GLY A O 1
ATOM 1676 N N . GLU A 1 210 ? -7.309 6.031 20.623 1.00 90.94 210 GLU A N 1
ATOM 1677 C CA . GLU A 1 210 ? -8.060 5.093 19.783 1.00 90.94 210 GLU A CA 1
ATOM 1678 C C . GLU A 1 210 ? -7.925 5.431 18.286 1.00 90.94 210 GLU A C 1
ATOM 1680 O O . GLU A 1 210 ? -7.857 6.619 17.920 1.00 90.94 210 GLU A O 1
ATOM 1685 N N . PRO A 1 211 ? -7.883 4.412 17.405 1.00 95.31 211 PRO A N 1
ATOM 1686 C CA . PRO A 1 211 ? -7.945 4.621 15.973 1.00 95.31 211 PRO A CA 1
ATOM 1687 C C . PRO A 1 211 ? -9.370 5.018 15.592 1.00 95.31 211 PRO A C 1
ATOM 1689 O O . PRO A 1 211 ? -10.324 4.326 15.937 1.00 95.31 211 PRO A O 1
ATOM 1692 N N . PHE A 1 212 ? -9.521 6.117 14.861 1.00 94.81 212 PHE A N 1
ATOM 1693 C CA . PHE A 1 212 ? -10.843 6.649 14.503 1.00 94.81 212 PHE A CA 1
ATOM 1694 C C . PHE A 1 212 ? -11.126 6.587 12.999 1.00 94.81 212 PHE A C 1
ATOM 1696 O O . PHE A 1 212 ? -12.282 6.614 12.576 1.00 94.81 212 PHE A O 1
ATOM 1703 N N . MET A 1 213 ? -10.085 6.469 12.173 1.00 95.88 213 MET A N 1
ATOM 1704 C CA . MET A 1 213 ? -10.216 6.480 10.720 1.00 95.88 213 MET A CA 1
ATOM 1705 C C . MET A 1 213 ? -9.133 5.631 10.052 1.00 95.88 213 MET A C 1
ATOM 1707 O O . MET A 1 213 ? -8.005 5.526 10.536 1.00 95.88 213 MET A O 1
ATOM 1711 N N . VAL A 1 214 ? -9.481 5.034 8.917 1.00 96.44 214 VAL A N 1
ATOM 1712 C CA . VAL A 1 214 ? -8.571 4.297 8.043 1.00 96.44 214 VAL A CA 1
ATOM 1713 C C . VAL A 1 214 ? -8.686 4.866 6.638 1.00 96.44 214 VAL A C 1
ATOM 1715 O O . VAL A 1 214 ? -9.791 4.977 6.117 1.00 96.44 214 VAL A O 1
ATOM 1718 N N . LEU A 1 215 ? -7.560 5.182 6.007 1.00 95.75 215 LEU A N 1
ATOM 1719 C CA . LEU A 1 215 ? -7.500 5.522 4.589 1.00 95.75 215 LEU A CA 1
ATOM 1720 C C . LEU A 1 215 ? -6.703 4.451 3.847 1.00 95.75 215 LEU A C 1
ATOM 1722 O O . LEU A 1 215 ? -5.530 4.207 4.134 1.00 95.75 215 LEU A O 1
ATOM 1726 N N . LEU A 1 216 ? -7.352 3.802 2.889 1.00 94.25 216 LEU A N 1
ATOM 1727 C CA . LEU A 1 216 ? -6.743 2.810 2.014 1.00 94.25 216 LEU A CA 1
ATOM 1728 C C . LEU A 1 216 ? -6.410 3.485 0.688 1.00 94.25 216 LEU A C 1
ATOM 1730 O O . LEU A 1 216 ? -7.292 4.018 0.013 1.00 94.25 216 LEU A O 1
ATOM 1734 N N . ALA A 1 217 ? -5.124 3.500 0.356 1.00 90.38 217 ALA A N 1
ATOM 1735 C CA . ALA A 1 217 ? -4.633 3.998 -0.913 1.00 90.38 217 ALA A CA 1
ATOM 1736 C C . ALA A 1 217 ? -4.660 2.865 -1.928 1.00 90.38 217 ALA A C 1
ATOM 1738 O O . ALA A 1 217 ? -3.867 1.922 -1.850 1.00 90.38 217 ALA A O 1
ATOM 1739 N N . GLN A 1 218 ? -5.608 2.971 -2.847 1.00 82.31 218 GLN A N 1
ATOM 1740 C CA . GLN A 1 218 ? -5.705 2.136 -4.027 1.00 82.31 218 GLN A CA 1
ATOM 1741 C C . GLN A 1 218 ? -5.055 2.894 -5.186 1.00 82.31 218 GLN A C 1
ATOM 1743 O O . GLN A 1 218 ? -4.879 4.112 -5.151 1.00 82.31 218 GLN A O 1
ATOM 1748 N N . HIS A 1 219 ? -4.704 2.167 -6.233 1.00 77.88 219 HIS A N 1
ATOM 1749 C CA . HIS A 1 219 ? -3.915 2.675 -7.356 1.00 77.88 219 HIS A CA 1
ATOM 1750 C C . HIS A 1 219 ? -4.545 3.858 -8.079 1.00 77.88 219 HIS A C 1
ATOM 1752 O O . HIS A 1 219 ? -3.863 4.802 -8.460 1.00 77.88 219 HIS A O 1
ATOM 1758 N N . ASN A 1 220 ? -5.871 3.844 -8.183 1.00 71.50 220 ASN A N 1
ATOM 1759 C CA . ASN A 1 220 ? -6.622 4.859 -8.914 1.00 71.50 220 ASN A CA 1
ATOM 1760 C C . ASN A 1 220 ? -7.433 5.797 -8.012 1.00 71.50 220 ASN A C 1
ATOM 1762 O O . ASN A 1 220 ? -8.077 6.717 -8.512 1.00 71.50 220 ASN A O 1
ATOM 1766 N N . HIS A 1 221 ? -7.486 5.541 -6.702 1.00 77.00 221 HIS A N 1
ATOM 1767 C CA . HIS A 1 221 ? -8.310 6.310 -5.770 1.00 77.00 221 HIS A CA 1
ATOM 1768 C C . HIS A 1 221 ? -7.957 6.013 -4.307 1.00 77.00 221 HIS A C 1
ATOM 1770 O O . HIS A 1 221 ? -7.388 4.981 -3.971 1.00 77.00 221 HIS A O 1
ATOM 1776 N N . PHE A 1 222 ? -8.364 6.904 -3.408 1.00 86.50 222 PHE A N 1
ATOM 1777 C CA . PHE A 1 222 ? -8.286 6.679 -1.967 1.00 86.50 222 PHE A CA 1
ATOM 1778 C C . PHE A 1 222 ? -9.685 6.419 -1.419 1.00 86.50 222 PHE A C 1
ATOM 1780 O O . PHE A 1 222 ? -10.647 7.058 -1.854 1.00 86.50 222 PHE A O 1
ATOM 1787 N N . ARG A 1 223 ? -9.805 5.516 -0.443 1.00 87.12 223 ARG A N 1
ATOM 1788 C CA . ARG A 1 223 ? -11.050 5.328 0.311 1.00 87.12 223 ARG A CA 1
ATOM 1789 C C . ARG A 1 223 ? -10.829 5.480 1.794 1.00 87.12 223 ARG A C 1
ATOM 1791 O O . ARG A 1 223 ? -9.897 4.907 2.354 1.00 87.12 223 ARG A O 1
ATOM 1798 N N . THR A 1 224 ? -11.746 6.204 2.415 1.00 90.88 224 THR A N 1
ATOM 1799 C CA . THR A 1 224 ? -11.729 6.484 3.843 1.00 90.88 224 THR A CA 1
ATOM 1800 C C . THR A 1 224 ? -12.853 5.725 4.529 1.00 90.88 224 THR A C 1
ATOM 1802 O O . THR A 1 224 ? -13.990 5.727 4.066 1.00 90.88 224 THR A O 1
ATOM 1805 N N . TYR A 1 225 ? -12.528 5.105 5.655 1.00 92.62 225 TYR A N 1
ATOM 1806 C CA . TYR A 1 225 ? -13.427 4.311 6.475 1.00 92.62 225 TYR A CA 1
ATOM 1807 C C . TYR A 1 225 ? -13.364 4.813 7.914 1.00 92.62 225 TYR A C 1
ATOM 1809 O O . TYR A 1 225 ? -12.275 5.036 8.447 1.00 92.62 225 TYR A O 1
ATOM 1817 N N . LEU A 1 226 ? -14.517 4.964 8.560 1.00 93.75 226 LEU A N 1
ATOM 1818 C CA . LEU A 1 226 ? -14.583 5.263 9.987 1.00 93.75 226 LEU A CA 1
ATOM 1819 C C . LEU A 1 226 ? -14.516 3.973 10.804 1.00 93.75 226 LEU A C 1
ATOM 1821 O O . LEU A 1 226 ? -15.251 3.012 10.549 1.00 93.75 226 LEU A O 1
ATOM 1825 N N . VAL A 1 227 ? -13.646 3.964 11.811 1.00 93.56 227 VAL A N 1
ATOM 1826 C CA . VAL A 1 227 ? -13.529 2.839 12.743 1.00 93.56 227 VAL A CA 1
ATOM 1827 C C . VAL A 1 227 ? -14.779 2.785 13.624 1.00 93.56 227 VAL A C 1
ATOM 1829 O O . VAL A 1 227 ? -15.282 3.810 14.072 1.00 93.56 227 VAL A O 1
ATOM 1832 N N . GLY A 1 228 ? -15.325 1.585 13.824 1.00 90.44 228 GLY A N 1
ATOM 1833 C CA . GLY A 1 228 ? -16.562 1.358 14.580 1.00 90.44 228 GLY A CA 1
ATOM 1834 C C . GLY A 1 228 ? -17.847 1.534 13.764 1.00 90.44 228 GLY A C 1
ATOM 1835 O O . GLY A 1 228 ? -18.900 1.077 14.204 1.00 90.44 228 GLY A O 1
ATOM 1836 N N . ARG A 1 229 ? -17.772 2.128 12.563 1.00 90.81 229 ARG A N 1
ATOM 1837 C CA . ARG A 1 229 ? -18.906 2.244 11.629 1.00 90.81 229 ARG A CA 1
ATOM 1838 C C . ARG A 1 229 ? -18.703 1.417 10.364 1.00 90.81 229 ARG A C 1
ATOM 1840 O O . ARG A 1 229 ? -19.528 0.564 10.057 1.00 90.81 229 ARG A O 1
ATOM 1847 N N . ASP A 1 230 ? -17.612 1.678 9.648 1.00 90.44 230 ASP A N 1
ATOM 1848 C CA . ASP A 1 230 ? -17.356 1.109 8.320 1.00 90.44 230 ASP A CA 1
ATOM 1849 C C . ASP A 1 230 ? -16.365 -0.062 8.394 1.00 90.44 230 ASP A C 1
ATOM 1851 O O . ASP A 1 230 ? -16.455 -1.020 7.628 1.00 90.44 230 ASP A O 1
ATOM 1855 N N . VAL A 1 231 ? -15.429 -0.000 9.346 1.00 92.31 231 VAL A N 1
ATOM 1856 C CA . VAL A 1 231 ? -14.477 -1.073 9.651 1.00 92.31 231 VAL A CA 1
ATOM 1857 C C . VAL A 1 231 ? -14.441 -1.353 11.143 1.00 92.31 231 VAL A C 1
ATOM 1859 O O . VAL A 1 231 ? -14.619 -0.457 11.968 1.00 92.31 231 VAL A O 1
ATOM 1862 N N . PHE A 1 232 ? -14.184 -2.610 11.494 1.00 89.88 232 PHE A N 1
ATOM 1863 C CA . PHE A 1 232 ? -13.995 -3.014 12.880 1.00 89.88 232 PHE A CA 1
ATOM 1864 C C . PHE A 1 232 ? -12.507 -3.097 13.214 1.00 89.88 232 PHE A C 1
ATOM 1866 O O . PHE A 1 232 ? -11.708 -3.603 12.423 1.00 89.88 232 PHE A O 1
ATOM 1873 N N . TRP A 1 233 ? -12.160 -2.618 14.401 1.00 89.50 233 TRP A N 1
ATOM 1874 C CA . TRP A 1 233 ? -10.843 -2.769 14.994 1.00 89.50 233 TRP A CA 1
ATOM 1875 C C . TRP A 1 233 ? -11.015 -3.174 16.456 1.00 89.50 233 TRP A C 1
ATOM 1877 O O . TRP A 1 233 ? -11.857 -2.625 17.163 1.00 89.50 233 TRP A O 1
ATOM 1887 N N . SER A 1 234 ? -10.189 -4.112 16.906 1.00 87.31 234 SER A N 1
ATOM 1888 C CA . SER A 1 234 ? -9.974 -4.395 18.322 1.00 87.31 234 SER A CA 1
ATOM 1889 C C . SER A 1 234 ? -8.482 -4.597 18.569 1.00 87.31 234 SER A C 1
ATOM 1891 O O . SER A 1 234 ? -7.737 -4.905 17.636 1.00 87.31 234 SER A O 1
ATOM 1893 N N . GLN A 1 235 ? -8.024 -4.447 19.813 1.00 82.69 235 GLN A N 1
ATOM 1894 C CA . GLN A 1 235 ? -6.611 -4.682 20.137 1.00 82.69 235 GLN A CA 1
ATOM 1895 C C . GLN A 1 235 ? -6.180 -6.138 19.894 1.00 82.69 235 GLN A C 1
ATOM 1897 O O . GLN A 1 235 ? -5.044 -6.386 19.500 1.00 82.69 235 GLN A O 1
ATOM 1902 N N . GLU A 1 236 ? -7.084 -7.101 20.086 1.00 85.56 236 GLU A N 1
ATOM 1903 C CA . GLU A 1 236 ? -6.798 -8.531 19.905 1.00 85.56 236 GLU A CA 1
ATOM 1904 C C . GLU A 1 236 ? -6.818 -8.945 18.426 1.00 85.56 236 GLU A C 1
ATOM 1906 O O . GLU A 1 236 ? -5.954 -9.686 17.932 1.00 85.56 236 GLU A O 1
ATOM 1911 N N . GLU A 1 237 ? -7.813 -8.462 17.678 1.00 86.75 237 GLU A N 1
ATOM 1912 C CA . GLU A 1 237 ? -7.980 -8.847 16.283 1.00 86.75 237 GLU A CA 1
ATOM 1913 C C . GLU A 1 237 ? -7.187 -7.968 15.321 1.00 86.75 237 GLU A C 1
ATOM 1915 O O . GLU A 1 237 ? -6.800 -8.455 14.258 1.00 86.75 237 GLU A O 1
ATOM 1920 N N . GLY A 1 238 ? -6.887 -6.728 15.699 1.00 91.12 238 GLY A N 1
ATOM 1921 C CA . GLY A 1 238 ? -6.330 -5.719 14.810 1.00 91.12 238 GLY A CA 1
ATOM 1922 C C . GLY A 1 238 ? -7.286 -5.352 13.671 1.00 91.12 238 GLY A C 1
ATOM 1923 O O . GLY A 1 238 ? -8.406 -5.849 13.559 1.00 91.12 238 GLY A O 1
ATOM 1924 N N . LEU A 1 239 ? -6.826 -4.465 12.792 1.00 95.50 239 LEU A N 1
ATOM 1925 C CA . LEU A 1 239 ? -7.534 -4.146 11.555 1.00 95.50 239 LEU A CA 1
ATOM 1926 C C . LEU A 1 239 ? -7.247 -5.241 10.521 1.00 95.50 239 LEU A C 1
ATOM 1928 O O . LEU A 1 239 ? -6.081 -5.499 10.218 1.00 95.50 239 LEU A O 1
ATOM 1932 N N . LYS A 1 240 ? -8.288 -5.859 9.959 1.00 96.50 240 LYS A N 1
ATOM 1933 C CA . LYS A 1 240 ? -8.153 -6.882 8.910 1.00 96.50 240 LYS A CA 1
ATOM 1934 C C . LYS A 1 240 ? -8.285 -6.253 7.525 1.00 96.50 240 LYS A C 1
ATOM 1936 O O . LYS A 1 240 ? -9.357 -5.762 7.166 1.00 96.50 240 LYS A O 1
ATOM 1941 N N . ILE A 1 241 ? -7.206 -6.295 6.751 1.00 97.19 241 ILE A N 1
ATOM 1942 C CA . ILE A 1 241 ? -7.142 -5.777 5.381 1.00 97.19 241 ILE A CA 1
ATOM 1943 C C . ILE A 1 241 ? -6.908 -6.929 4.411 1.00 97.19 241 ILE A C 1
ATOM 1945 O O . ILE A 1 241 ? -6.019 -7.754 4.599 1.00 97.19 241 ILE A O 1
ATOM 1949 N N . CYS A 1 242 ? -7.715 -6.981 3.365 1.00 96.94 242 CYS A N 1
ATOM 1950 C CA . CYS A 1 242 ? -7.632 -7.969 2.310 1.00 96.94 242 CYS A CA 1
ATOM 1951 C C . CYS A 1 242 ? -7.194 -7.258 1.033 1.00 96.94 242 CYS A C 1
ATOM 1953 O O . CYS A 1 242 ? -7.801 -6.264 0.637 1.00 96.94 242 CYS A O 1
ATOM 1955 N N . PHE A 1 243 ? -6.151 -7.765 0.390 1.00 96.31 243 PHE A N 1
ATOM 1956 C CA . PHE A 1 243 ? -5.765 -7.317 -0.938 1.00 96.31 243 PHE A CA 1
ATOM 1957 C C . PHE A 1 243 ? -6.626 -8.007 -1.991 1.00 96.31 243 PHE A C 1
ATOM 1959 O O . PHE A 1 243 ? -6.901 -9.211 -1.900 1.00 96.31 243 PHE A O 1
ATOM 1966 N N . SER A 1 244 ? -7.081 -7.225 -2.965 1.00 94.44 244 SER A N 1
ATOM 1967 C CA . SER A 1 244 ? -7.875 -7.720 -4.080 1.00 94.44 244 SER A CA 1
ATOM 1968 C C . SER A 1 244 ? -7.082 -8.713 -4.938 1.00 94.44 244 SER A C 1
ATOM 1970 O O . SER A 1 244 ? -5.852 -8.728 -4.937 1.00 94.44 244 SER A O 1
ATOM 1972 N N . GLN A 1 245 ? -7.789 -9.615 -5.619 1.00 94.19 245 GLN A N 1
ATOM 1973 C CA . GLN A 1 245 ? -7.179 -10.795 -6.225 1.00 94.19 245 GLN A CA 1
ATOM 1974 C C . GLN A 1 245 ? -6.163 -10.479 -7.326 1.00 94.19 245 GLN A C 1
ATOM 1976 O O . GLN A 1 245 ? -5.179 -11.213 -7.425 1.00 94.19 245 GLN A O 1
ATOM 1981 N N . ARG A 1 246 ? -6.410 -9.470 -8.168 1.00 91.25 246 ARG A N 1
ATOM 1982 C CA . ARG A 1 246 ? -5.545 -9.185 -9.323 1.00 91.25 246 ARG A CA 1
ATOM 1983 C C . ARG A 1 246 ? -4.872 -7.828 -9.212 1.00 91.25 246 ARG A C 1
ATOM 1985 O O . ARG A 1 246 ? -3.663 -7.763 -9.402 1.00 91.25 246 ARG A O 1
ATOM 1992 N N . SER A 1 247 ? -5.607 -6.773 -8.866 1.00 90.38 247 SER A N 1
ATOM 1993 C CA . SER A 1 247 ? -5.026 -5.434 -8.752 1.00 90.38 247 SER A CA 1
ATOM 1994 C C . SER A 1 247 ? -4.237 -5.229 -7.463 1.00 90.38 247 SER A C 1
ATOM 1996 O O . SER A 1 247 ? -3.512 -4.256 -7.366 1.00 90.38 247 SER A O 1
ATOM 1998 N N . ASN A 1 248 ? -4.298 -6.143 -6.484 1.00 92.88 248 ASN A N 1
ATOM 1999 C CA . ASN A 1 248 ? -3.617 -6.012 -5.188 1.00 92.88 248 ASN A CA 1
ATOM 2000 C C . ASN A 1 248 ? -3.963 -4.701 -4.456 1.00 92.88 248 ASN A C 1
ATOM 2002 O O . ASN A 1 248 ? -3.140 -4.116 -3.748 1.00 92.88 248 ASN A O 1
ATOM 2006 N N . GLU A 1 249 ? -5.197 -4.231 -4.610 1.00 92.38 249 GLU A N 1
ATOM 2007 C CA . GLU A 1 249 ? -5.696 -3.041 -3.939 1.00 92.38 249 GLU A CA 1
ATOM 2008 C C . GLU A 1 249 ? -6.112 -3.379 -2.499 1.00 92.38 249 GLU A C 1
ATOM 2010 O O . GLU A 1 249 ? -6.848 -4.349 -2.278 1.00 92.38 249 GLU A O 1
ATOM 2015 N N . PRO A 1 250 ? -5.678 -2.600 -1.491 1.00 95.38 250 PRO A N 1
ATOM 2016 C CA . PRO A 1 250 ? -6.077 -2.834 -0.111 1.00 95.38 250 PRO A CA 1
ATOM 2017 C C . PRO A 1 250 ? -7.557 -2.495 0.097 1.00 95.38 250 PRO A C 1
ATOM 2019 O O . PRO A 1 250 ? -8.000 -1.381 -0.180 1.00 95.38 250 PRO A O 1
ATOM 2022 N N . CYS A 1 251 ? -8.312 -3.437 0.660 1.00 94.19 251 CYS A N 1
ATOM 2023 C CA . CYS A 1 251 ? -9.722 -3.283 1.017 1.00 94.19 251 CYS A CA 1
ATOM 2024 C C . CYS A 1 251 ? -9.987 -3.811 2.434 1.00 94.19 251 CYS A C 1
ATOM 2026 O O . CYS A 1 251 ? -9.277 -4.707 2.897 1.00 94.19 251 CYS A O 1
ATOM 2028 N N . PRO A 1 252 ? -11.031 -3.344 3.140 1.00 94.69 252 PRO A N 1
ATOM 2029 C CA . PRO A 1 252 ? -11.472 -4.030 4.346 1.00 94.69 252 PRO A CA 1
ATOM 2030 C C . PRO A 1 252 ? -11.869 -5.470 4.019 1.00 94.69 252 PRO A C 1
ATOM 2032 O O . PRO A 1 252 ? -12.535 -5.726 3.010 1.00 94.69 252 PRO A O 1
ATOM 2035 N N . CYS A 1 253 ? -11.474 -6.418 4.868 1.00 94.56 253 CYS A N 1
ATOM 2036 C CA . CYS A 1 253 ? -11.879 -7.803 4.670 1.00 94.56 253 CYS A CA 1
ATOM 2037 C C . CYS A 1 253 ? -13.405 -7.970 4.821 1.00 94.56 253 CYS A C 1
ATOM 2039 O O . CYS A 1 253 ? -13.982 -7.445 5.779 1.00 94.56 253 CYS A O 1
ATOM 2041 N N . PRO A 1 254 ? -14.067 -8.742 3.937 1.00 91.88 254 PRO A N 1
ATOM 2042 C CA . PRO A 1 254 ? -15.473 -9.103 4.092 1.00 91.88 254 PRO A CA 1
ATOM 2043 C C . PRO A 1 254 ? -15.728 -9.782 5.446 1.00 91.88 254 PRO A C 1
ATOM 2045 O O . PRO A 1 254 ? -15.084 -10.778 5.770 1.00 91.88 254 PRO A O 1
ATOM 2048 N N . GLN A 1 255 ? -16.669 -9.257 6.238 1.00 84.62 255 GLN A N 1
ATOM 2049 C CA . GLN A 1 255 ? -16.971 -9.802 7.573 1.00 84.62 255 GLN A CA 1
ATOM 2050 C C . GLN A 1 255 ? -18.050 -10.889 7.557 1.00 84.62 255 GLN A C 1
ATOM 2052 O O . GLN A 1 255 ? -17.972 -11.860 8.302 1.00 84.62 255 GLN A O 1
ATOM 2057 N N . LYS A 1 256 ? -19.088 -10.704 6.732 1.00 82.50 256 LYS A N 1
ATOM 2058 C CA . LYS A 1 256 ? -20.293 -11.557 6.708 1.00 82.50 256 LYS A CA 1
ATOM 2059 C C . LYS A 1 256 ? -20.396 -12.437 5.463 1.00 82.50 256 LYS A C 1
ATOM 2061 O O . LYS A 1 256 ? -21.338 -13.210 5.339 1.00 82.50 256 LYS A O 1
ATOM 2066 N N . GLN A 1 257 ? -19.483 -12.262 4.515 1.00 84.50 257 GLN A N 1
ATOM 2067 C CA . GLN A 1 257 ? -19.501 -12.932 3.221 1.00 84.50 257 GLN A CA 1
ATOM 2068 C C . GLN A 1 257 ? -18.144 -13.585 2.981 1.00 84.50 257 GLN A C 1
ATOM 2070 O O . GLN A 1 257 ? -17.115 -13.060 3.401 1.00 84.50 257 GLN A O 1
ATOM 2075 N N . ALA A 1 258 ? -18.136 -14.707 2.264 1.00 90.81 258 ALA A N 1
ATOM 2076 C CA . ALA A 1 258 ? -16.898 -15.369 1.861 1.00 90.81 258 ALA A CA 1
ATOM 2077 C C . ALA A 1 258 ? -16.047 -14.481 0.933 1.00 90.81 258 ALA A C 1
ATOM 2079 O O . ALA A 1 258 ? -14.821 -14.492 1.003 1.00 90.81 258 ALA A O 1
ATOM 2080 N N . SER A 1 259 ? -16.695 -13.692 0.075 1.00 93.12 259 SER A N 1
ATOM 2081 C CA . SER A 1 259 ? -16.038 -12.775 -0.854 1.00 93.12 259 SER A CA 1
ATOM 2082 C C . SER A 1 259 ? -16.980 -11.651 -1.271 1.00 93.12 259 SER A C 1
ATOM 2084 O O . SER A 1 259 ? -18.194 -11.796 -1.139 1.00 93.12 259 SER A O 1
ATOM 2086 N N . GLN A 1 260 ? -16.421 -10.560 -1.784 1.00 91.31 260 GLN A N 1
ATOM 2087 C CA . GLN A 1 260 ? -17.164 -9.450 -2.370 1.00 91.31 260 GLN A CA 1
ATOM 2088 C C . GLN A 1 260 ? -16.413 -8.891 -3.579 1.00 91.31 260 GLN A C 1
ATOM 2090 O O . GLN A 1 260 ? -15.182 -8.925 -3.623 1.00 91.31 260 GLN A O 1
ATOM 2095 N N . TYR A 1 261 ? -17.150 -8.342 -4.539 1.00 88.50 261 TYR A N 1
ATOM 2096 C CA . TYR A 1 261 ? -16.563 -7.556 -5.617 1.00 88.50 261 TYR A CA 1
ATOM 2097 C C . TYR A 1 261 ? -16.514 -6.088 -5.207 1.00 88.50 261 TYR A C 1
ATOM 2099 O O . TYR A 1 261 ? -17.528 -5.520 -4.809 1.00 88.50 261 TYR A O 1
ATOM 2107 N N . VAL A 1 262 ? -15.340 -5.478 -5.318 1.00 85.94 262 VAL A N 1
ATOM 2108 C CA . VAL A 1 262 ? -15.131 -4.051 -5.067 1.00 85.94 262 VAL A CA 1
ATOM 2109 C C . VAL A 1 262 ? -14.803 -3.367 -6.390 1.00 85.94 262 VAL A C 1
ATOM 2111 O O . VAL A 1 262 ? -14.021 -3.911 -7.167 1.00 85.94 262 VAL A O 1
ATOM 2114 N N . PRO A 1 263 ? -15.373 -2.196 -6.698 1.00 80.38 263 PRO A N 1
ATOM 2115 C CA . PRO A 1 263 ? -14.971 -1.484 -7.908 1.00 80.38 263 PRO A CA 1
ATOM 2116 C C . PRO A 1 263 ? -13.487 -1.093 -7.836 1.00 80.38 263 PRO A C 1
ATOM 2118 O O . PRO A 1 263 ? -13.020 -0.672 -6.779 1.00 80.38 263 PRO A O 1
ATOM 2121 N N . ALA A 1 264 ? -12.751 -1.265 -8.934 1.00 78.75 264 ALA A N 1
ATOM 2122 C CA . ALA A 1 264 ? -11.300 -1.037 -9.008 1.00 78.75 264 ALA A CA 1
ATOM 2123 C C . ALA A 1 264 ? -10.929 0.384 -9.483 1.00 78.75 264 ALA A C 1
ATOM 2125 O O . ALA A 1 264 ? -9.806 0.855 -9.318 1.00 78.75 264 ALA A O 1
ATOM 2126 N N . ALA A 1 265 ? -11.892 1.109 -10.057 1.00 70.31 265 ALA A N 1
ATOM 2127 C CA . ALA A 1 265 ? -11.729 2.496 -10.471 1.00 70.31 265 ALA A CA 1
ATOM 2128 C C . ALA A 1 265 ? -12.922 3.336 -10.007 1.00 70.31 265 ALA A C 1
ATOM 2130 O O . ALA A 1 265 ? -14.074 2.920 -10.144 1.00 70.31 265 ALA A O 1
ATOM 2131 N N . ALA A 1 266 ? -12.639 4.530 -9.483 1.00 62.34 266 ALA A N 1
ATOM 2132 C CA . ALA A 1 266 ? -13.654 5.553 -9.284 1.00 62.34 266 ALA A CA 1
ATOM 2133 C C . ALA A 1 266 ? -13.986 6.196 -10.636 1.00 62.34 266 ALA A C 1
ATOM 2135 O O . ALA A 1 266 ? -13.084 6.590 -11.374 1.00 62.34 266 ALA A O 1
ATOM 2136 N N . THR A 1 267 ? -15.270 6.355 -10.947 1.00 53.50 267 THR A N 1
ATOM 2137 C CA . THR A 1 267 ? -15.716 7.251 -12.021 1.00 53.50 267 THR A CA 1
ATOM 2138 C C . THR A 1 267 ? -16.299 8.516 -11.393 1.00 53.50 267 THR A C 1
ATOM 2140 O O . THR A 1 267 ? -17.038 8.389 -10.412 1.00 53.50 267 THR A O 1
ATOM 2143 N N . PRO A 1 268 ? -16.044 9.719 -11.944 1.00 53.91 268 PRO A N 1
ATOM 2144 C CA . PRO A 1 268 ? -16.674 10.957 -11.471 1.00 53.91 268 PRO A CA 1
ATOM 2145 C C . PRO A 1 268 ? -18.205 10.858 -11.389 1.00 53.91 268 PRO A C 1
ATOM 2147 O O . PRO A 1 268 ? -18.813 11.407 -10.477 1.00 53.91 268 PRO A O 1
ATOM 2150 N N . ASP A 1 269 ? -18.810 10.070 -12.282 1.00 52.06 269 ASP A N 1
ATOM 2151 C CA . ASP A 1 269 ? -20.259 9.840 -12.355 1.00 52.06 269 ASP A CA 1
ATOM 2152 C C . ASP A 1 269 ? -20.821 8.981 -11.212 1.00 52.06 269 ASP A C 1
ATOM 2154 O O . ASP A 1 269 ? -22.031 8.806 -11.104 1.00 52.06 269 ASP A O 1
ATOM 2158 N N . ASN A 1 270 ? -19.963 8.420 -10.358 1.00 56.00 270 ASN A N 1
ATOM 2159 C CA . ASN A 1 270 ? -20.377 7.537 -9.277 1.00 56.00 270 ASN A CA 1
ATOM 2160 C C . ASN A 1 270 ? -19.712 7.946 -7.961 1.00 56.00 270 ASN A C 1
ATOM 2162 O O . ASN A 1 270 ? -19.102 7.123 -7.294 1.00 56.00 270 ASN A O 1
ATOM 2166 N N . LEU A 1 271 ? -19.813 9.220 -7.562 1.00 57.81 271 LEU A N 1
ATOM 2167 C CA . LEU A 1 271 ? -19.310 9.683 -6.256 1.00 57.81 271 LEU A CA 1
ATOM 2168 C C . LEU A 1 271 ? -19.869 8.864 -5.078 1.00 57.81 271 LEU A C 1
ATOM 2170 O O . LEU A 1 271 ? -19.206 8.745 -4.052 1.00 57.81 271 LEU A O 1
ATOM 2174 N N . GLU A 1 272 ? -21.041 8.236 -5.231 1.00 56.62 272 GLU A N 1
ATOM 2175 C CA . GLU A 1 272 ? -21.606 7.293 -4.255 1.00 56.62 272 GLU A CA 1
ATOM 2176 C C . GLU A 1 272 ? -20.665 6.117 -3.933 1.00 56.62 272 GLU A C 1
ATOM 2178 O O . GLU A 1 272 ? -20.668 5.603 -2.812 1.00 56.62 272 GLU A O 1
ATOM 2183 N N . PHE A 1 273 ? -19.799 5.733 -4.873 1.00 56.00 273 PHE A N 1
ATOM 2184 C CA . PHE A 1 273 ? -18.734 4.756 -4.669 1.00 56.00 273 PHE A CA 1
ATOM 2185 C C . PHE A 1 273 ? -17.688 5.195 -3.635 1.00 56.00 273 PHE A C 1
ATOM 2187 O O . PHE A 1 273 ? -17.252 4.359 -2.842 1.00 56.00 273 PHE A O 1
ATOM 2194 N N . LEU A 1 274 ? -17.326 6.487 -3.577 1.00 53.66 274 LEU A N 1
ATOM 2195 C CA . LEU A 1 274 ? -16.410 7.013 -2.548 1.00 53.66 274 LEU A CA 1
ATOM 2196 C C . LEU A 1 274 ? -16.984 6.840 -1.135 1.00 53.66 274 LEU A C 1
ATOM 2198 O O . LEU A 1 274 ? -16.235 6.782 -0.164 1.00 53.66 274 LEU A O 1
ATOM 2202 N N . PHE A 1 275 ? -18.309 6.713 -1.034 1.00 56.94 275 PHE A N 1
ATOM 2203 C CA . PHE A 1 275 ? -19.044 6.500 0.210 1.00 56.94 275 PHE A CA 1
ATOM 2204 C C . PHE A 1 275 ? -19.503 5.046 0.403 1.00 56.94 275 PHE A C 1
ATOM 2206 O O . PHE A 1 275 ? -20.360 4.787 1.246 1.00 56.94 275 PHE A O 1
ATOM 2213 N N . GLY A 1 276 ? -18.979 4.094 -0.381 1.00 53.22 276 GLY A N 1
ATOM 2214 C CA . GLY A 1 276 ? -19.297 2.670 -0.241 1.00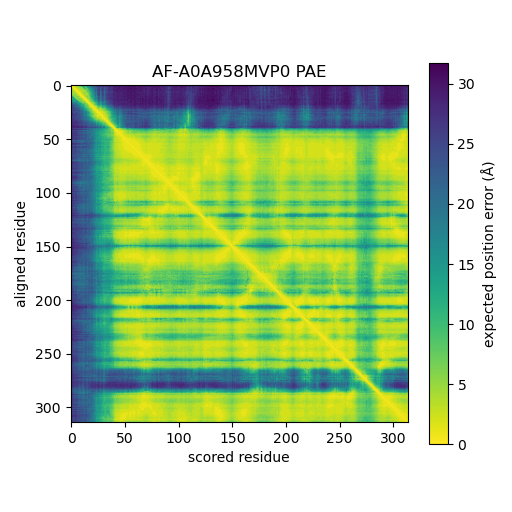 53.22 276 GLY A CA 1
ATOM 2215 C C . GLY A 1 276 ? -20.741 2.295 -0.599 1.00 53.22 276 GLY A C 1
ATOM 2216 O O . GLY A 1 276 ? -21.215 1.247 -0.169 1.00 53.22 276 GLY A O 1
ATOM 2217 N N . LYS A 1 277 ? -21.453 3.133 -1.368 1.00 52.88 277 LYS A N 1
ATOM 2218 C CA . LYS A 1 277 ? -22.870 2.933 -1.732 1.00 52.88 277 LYS A CA 1
ATOM 2219 C C . LYS A 1 277 ? -23.100 2.405 -3.152 1.00 52.88 277 LYS A C 1
ATOM 2221 O O . LYS A 1 277 ? -24.248 2.254 -3.560 1.00 52.88 277 LYS A O 1
ATOM 2226 N N . ALA A 1 278 ? -22.041 2.093 -3.899 1.00 53.06 278 ALA A N 1
ATOM 2227 C CA . ALA A 1 278 ? -22.161 1.590 -5.265 1.00 53.06 278 ALA A CA 1
ATOM 2228 C C . ALA A 1 278 ? -22.740 0.160 -5.292 1.00 53.06 278 ALA A C 1
ATOM 2230 O O . ALA A 1 278 ? -22.007 -0.822 -5.241 1.00 53.06 278 ALA A O 1
ATOM 2231 N N . ASN A 1 279 ? -24.068 0.066 -5.373 1.00 46.28 279 ASN A N 1
ATOM 2232 C CA . ASN A 1 279 ? -24.825 -1.169 -5.605 1.00 46.28 279 ASN A CA 1
ATOM 2233 C C . ASN A 1 279 ? -25.218 -1.371 -7.077 1.00 46.28 279 ASN A C 1
ATOM 2235 O O . ASN A 1 279 ? -25.978 -2.284 -7.388 1.00 46.28 279 ASN A O 1
ATOM 2239 N N . SER A 1 280 ? -24.752 -0.532 -7.998 1.00 48.53 280 SER A N 1
ATOM 2240 C CA . SER A 1 280 ? -25.038 -0.707 -9.418 1.00 48.53 280 SER A CA 1
ATOM 2241 C C . SER A 1 280 ? -23.886 -1.450 -10.079 1.00 48.53 280 SER A C 1
ATOM 2243 O O . SER A 1 280 ? -22.729 -1.088 -9.884 1.00 48.53 280 SER A O 1
ATOM 2245 N N . ASP A 1 281 ? -24.215 -2.497 -10.840 1.00 51.19 281 ASP A N 1
ATOM 2246 C CA . ASP A 1 281 ? -23.336 -3.228 -11.756 1.00 51.19 281 ASP A CA 1
ATOM 2247 C C . ASP A 1 281 ? -22.646 -2.254 -12.722 1.00 51.19 281 ASP A C 1
ATOM 2249 O O . ASP A 1 281 ? -23.098 -2.111 -13.858 1.00 51.19 281 ASP A O 1
ATOM 2253 N N . GLY A 1 282 ? -21.617 -1.538 -12.243 1.00 51.81 282 GLY A N 1
ATOM 2254 C CA . GLY A 1 282 ? -21.040 -0.353 -12.874 1.00 51.81 282 GLY A CA 1
ATOM 2255 C C . GLY A 1 282 ? -21.026 -0.501 -14.388 1.00 51.81 282 GLY A C 1
ATOM 2256 O O . GLY A 1 282 ? -20.606 -1.544 -14.890 1.00 51.81 282 GLY A O 1
ATOM 2257 N N . GLY A 1 283 ? -21.593 0.484 -15.095 1.00 55.53 283 GLY A N 1
ATOM 2258 C CA . GLY A 1 283 ? -21.938 0.350 -16.515 1.00 55.53 283 GLY A CA 1
ATOM 2259 C C . GLY A 1 283 ? -20.800 -0.255 -17.336 1.00 55.53 283 GLY A C 1
ATOM 2260 O O . GLY A 1 283 ? -19.659 -0.076 -16.954 1.00 55.53 283 GLY A O 1
ATOM 2261 N N . TRP A 1 284 ? -21.122 -0.946 -18.437 1.00 54.25 284 TRP A N 1
ATOM 2262 C CA . TRP A 1 284 ? -20.306 -1.757 -19.379 1.00 54.25 284 TRP A CA 1
ATOM 2263 C C . TRP A 1 284 ? -18.758 -1.766 -19.310 1.00 54.25 284 TRP A C 1
ATOM 2265 O O . TRP A 1 284 ? -18.161 -2.777 -19.674 1.00 54.25 284 TRP A O 1
ATOM 2275 N N . PHE A 1 285 ? -18.107 -0.686 -18.888 1.00 62.25 285 PHE A N 1
ATOM 2276 C CA . PHE A 1 285 ? -16.664 -0.528 -18.739 1.00 62.25 285 PHE A CA 1
ATOM 2277 C C . PHE A 1 285 ? -16.136 -0.572 -17.295 1.00 62.25 285 PHE A C 1
ATOM 2279 O O . PHE A 1 285 ? -14.920 -0.501 -17.121 1.00 62.25 285 PHE A O 1
ATOM 2286 N N . ALA A 1 286 ? -16.983 -0.685 -16.266 1.00 69.56 286 ALA A N 1
ATOM 2287 C CA . ALA A 1 286 ? -16.515 -0.721 -14.884 1.00 69.56 286 ALA A CA 1
ATOM 2288 C C . ALA A 1 286 ? -15.840 -2.060 -14.552 1.00 69.56 286 ALA A C 1
ATOM 2290 O O . ALA A 1 286 ? -16.439 -3.132 -14.665 1.00 69.56 286 ALA A O 1
ATOM 2291 N N . GLY A 1 287 ? -14.592 -1.988 -14.095 1.00 78.50 287 GLY A N 1
ATOM 2292 C CA . GLY A 1 287 ? -13.874 -3.134 -13.554 1.00 78.50 287 GLY A CA 1
ATOM 2293 C C . GLY A 1 287 ? -14.144 -3.293 -12.063 1.00 78.50 287 GLY A C 1
ATOM 2294 O O . GLY A 1 287 ? -14.056 -2.326 -11.305 1.00 78.50 287 GLY A O 1
ATOM 2295 N N . HIS A 1 288 ? -14.445 -4.517 -11.640 1.00 86.94 288 HIS A N 1
ATOM 2296 C CA . HIS A 1 288 ? -14.521 -4.870 -10.226 1.00 86.94 288 HIS A CA 1
ATOM 2297 C C . HIS A 1 288 ? -13.470 -5.921 -9.916 1.00 86.94 288 HIS A C 1
ATOM 2299 O O . HIS A 1 288 ? -13.296 -6.858 -10.691 1.00 86.94 288 HIS A O 1
ATOM 2305 N N . ASP A 1 289 ? -12.782 -5.793 -8.792 1.00 89.06 289 ASP A N 1
ATOM 2306 C CA . ASP A 1 289 ? -11.860 -6.818 -8.330 1.00 89.06 289 ASP A CA 1
ATOM 2307 C C . ASP A 1 289 ? -12.468 -7.639 -7.190 1.00 89.06 289 ASP A C 1
ATOM 2309 O O . ASP A 1 289 ? -13.377 -7.197 -6.485 1.00 89.06 289 ASP A O 1
ATOM 2313 N N . LEU A 1 290 ? -12.010 -8.879 -7.056 1.00 93.25 290 LEU A N 1
ATOM 2314 C CA . LEU A 1 290 ? -12.508 -9.822 -6.068 1.00 93.25 290 LEU A CA 1
ATOM 2315 C C . LEU A 1 290 ? -11.700 -9.691 -4.779 1.00 93.25 290 LEU A C 1
ATOM 2317 O O . LEU A 1 290 ? -10.487 -9.891 -4.771 1.00 93.25 290 LEU A O 1
ATOM 2321 N N . VAL A 1 291 ? -12.387 -9.433 -3.673 1.00 94.81 291 VAL A N 1
ATOM 2322 C CA . VAL A 1 291 ? -11.815 -9.471 -2.328 1.00 94.81 291 VAL A CA 1
ATOM 2323 C C . VAL A 1 291 ? -12.391 -10.680 -1.610 1.00 94.81 291 VAL A C 1
ATOM 2325 O O . VAL A 1 291 ? -13.606 -10.817 -1.474 1.00 94.81 291 VAL A O 1
ATOM 2328 N N . VAL A 1 292 ? -11.521 -11.567 -1.143 1.00 96.06 292 VAL A N 1
ATOM 2329 C CA . VAL A 1 292 ? -11.909 -12.791 -0.433 1.00 96.06 292 VAL A CA 1
ATOM 2330 C C . VAL A 1 292 ? -11.620 -12.597 1.050 1.00 96.06 292 VAL A C 1
ATOM 2332 O O . VAL A 1 292 ? -10.535 -12.147 1.403 1.00 96.06 292 VAL A O 1
ATOM 2335 N N . GLY A 1 293 ? -12.594 -12.897 1.911 1.00 94.31 293 GLY A N 1
ATOM 2336 C CA . GLY A 1 293 ? -12.436 -12.879 3.367 1.00 94.31 293 GLY A CA 1
ATOM 2337 C C . GLY A 1 293 ? -11.970 -14.232 3.909 1.00 94.31 293 GLY A C 1
ATOM 2338 O O . GLY A 1 293 ? -11.889 -15.219 3.178 1.00 94.31 293 GLY A O 1
ATOM 2339 N N . GLU A 1 294 ? -11.696 -14.311 5.212 1.00 92.12 294 GLU A N 1
ATOM 2340 C CA . GLU A 1 294 ? -11.203 -15.541 5.861 1.00 92.12 294 GLU A CA 1
ATOM 2341 C C . GLU A 1 294 ? -12.123 -16.748 5.607 1.00 92.12 294 GLU A C 1
ATOM 2343 O O . GLU A 1 294 ? -11.653 -17.830 5.262 1.00 92.12 294 GLU A O 1
ATOM 2348 N N . GLN A 1 295 ? -13.444 -16.542 5.680 1.00 91.44 295 GLN A N 1
ATOM 2349 C CA . GLN A 1 295 ? -14.445 -17.582 5.407 1.00 91.44 295 GLN A CA 1
ATOM 2350 C C . GLN A 1 295 ? -14.415 -18.089 3.957 1.00 91.44 295 GLN A C 1
ATOM 2352 O O . GLN A 1 295 ? -14.797 -19.226 3.698 1.00 91.44 295 GLN A O 1
ATOM 2357 N N . GLY A 1 296 ? -13.960 -17.262 3.012 1.00 93.25 296 GLY A N 1
ATOM 2358 C CA . GLY A 1 296 ? -13.767 -17.641 1.611 1.00 93.25 296 GLY A CA 1
ATOM 2359 C C . GLY A 1 296 ? -12.399 -18.251 1.314 1.00 93.25 296 GLY A C 1
ATOM 2360 O O . GLY A 1 296 ? -12.081 -18.486 0.151 1.00 93.25 296 GLY A O 1
ATOM 2361 N N . GLY A 1 297 ? -11.581 -18.499 2.341 1.00 95.12 297 GLY A N 1
ATOM 2362 C CA . GLY A 1 297 ? -10.255 -19.094 2.195 1.00 95.12 297 GLY A CA 1
ATOM 2363 C C . GLY A 1 297 ? -9.142 -18.084 1.932 1.00 95.12 297 GLY A C 1
ATOM 2364 O O . GLY A 1 297 ? -8.097 -18.469 1.406 1.00 95.12 297 GLY A O 1
ATOM 2365 N N . ALA A 1 298 ? -9.337 -16.808 2.285 1.00 96.69 298 ALA A N 1
ATOM 2366 C CA . ALA A 1 298 ? -8.262 -15.824 2.227 1.00 96.69 298 ALA A CA 1
ATOM 2367 C C . ALA A 1 298 ? -7.027 -16.306 2.999 1.00 96.69 298 ALA A C 1
ATOM 2369 O O . ALA A 1 298 ? -7.122 -16.879 4.088 1.00 96.69 298 ALA A O 1
ATOM 2370 N N . VAL A 1 299 ? -5.852 -16.074 2.424 1.00 97.06 299 VAL A N 1
ATOM 2371 C CA . VAL A 1 299 ? -4.586 -16.559 2.965 1.00 97.06 299 VAL A CA 1
ATOM 2372 C C . VAL A 1 299 ? -3.954 -15.454 3.808 1.00 97.06 299 VAL A C 1
ATOM 2374 O O . VAL A 1 299 ? -3.643 -14.393 3.263 1.00 97.06 299 VAL A O 1
ATOM 2377 N N . PRO A 1 300 ? -3.742 -15.669 5.121 1.00 96.50 300 PRO A N 1
ATOM 2378 C CA . PRO A 1 300 ? -3.093 -14.680 5.968 1.00 96.50 300 PRO A CA 1
ATOM 2379 C C . PRO A 1 300 ? -1.615 -14.543 5.599 1.00 96.50 300 PRO A C 1
ATOM 2381 O O . PRO A 1 300 ? -0.899 -15.538 5.443 1.00 96.50 300 PRO A O 1
ATOM 2384 N N . ILE A 1 301 ? -1.146 -13.301 5.524 1.00 96.19 301 ILE A N 1
ATOM 2385 C CA . ILE A 1 301 ? 0.241 -12.961 5.228 1.00 96.19 301 ILE A CA 1
ATOM 2386 C C . ILE A 1 301 ? 0.975 -12.611 6.519 1.00 96.19 301 ILE A C 1
ATOM 2388 O O . ILE A 1 301 ? 0.624 -11.679 7.242 1.00 96.19 301 ILE A O 1
ATOM 2392 N N . SER A 1 302 ? 2.035 -13.370 6.799 1.00 95.50 302 SER A N 1
ATOM 2393 C CA . SER A 1 302 ? 2.972 -13.058 7.877 1.00 95.50 302 SER A CA 1
ATOM 2394 C C . SER A 1 302 ? 4.042 -12.113 7.353 1.00 95.50 302 SER A C 1
ATOM 2396 O O . SER A 1 302 ? 4.682 -12.405 6.348 1.00 95.50 302 SER A O 1
ATOM 2398 N N . TYR A 1 303 ? 4.274 -10.999 8.040 1.00 97.12 303 TYR A N 1
ATOM 2399 C CA . TYR A 1 303 ? 5.278 -10.030 7.612 1.00 97.12 303 TYR A CA 1
ATOM 2400 C C . TYR A 1 303 ? 6.031 -9.420 8.787 1.00 97.12 303 TYR A C 1
ATOM 2402 O O . TYR A 1 303 ? 5.465 -9.205 9.866 1.00 97.12 303 TYR A O 1
ATOM 2410 N N . ASP A 1 304 ? 7.300 -9.116 8.556 1.00 97.19 304 ASP A N 1
ATOM 2411 C CA . ASP A 1 304 ? 8.116 -8.317 9.458 1.00 97.19 304 ASP A CA 1
ATOM 2412 C C . ASP A 1 304 ? 7.964 -6.838 9.095 1.00 97.19 304 ASP A C 1
ATOM 2414 O O . ASP A 1 304 ? 7.879 -6.471 7.922 1.00 97.19 304 ASP A O 1
ATOM 2418 N N . LEU A 1 305 ? 7.893 -5.978 10.110 1.00 97.75 305 LEU A N 1
ATOM 2419 C CA . LEU A 1 305 ? 7.711 -4.544 9.910 1.00 97.75 305 LEU A CA 1
ATOM 2420 C C . LEU A 1 305 ? 9.074 -3.848 9.917 1.00 97.75 305 LEU A C 1
ATOM 2422 O O . LEU A 1 305 ? 9.735 -3.804 10.955 1.00 97.75 305 LEU A O 1
ATOM 2426 N N . ALA A 1 306 ? 9.486 -3.311 8.770 1.00 97.94 306 ALA A N 1
ATOM 2427 C CA . ALA A 1 306 ? 10.590 -2.361 8.694 1.00 97.94 306 ALA A CA 1
ATOM 2428 C C . ALA A 1 306 ? 10.085 -0.946 8.989 1.00 97.94 306 ALA A C 1
ATOM 2430 O O . ALA A 1 306 ? 8.956 -0.596 8.653 1.00 97.94 306 ALA A O 1
ATOM 2431 N N . TYR A 1 307 ? 10.929 -0.129 9.612 1.00 97.88 307 TYR A N 1
ATOM 2432 C CA . TYR A 1 307 ? 10.612 1.254 9.956 1.00 97.88 307 TYR A CA 1
ATOM 2433 C C . TYR A 1 307 ? 11.307 2.180 8.974 1.00 97.88 307 TYR A C 1
ATOM 2435 O O . TYR A 1 307 ? 12.537 2.241 8.960 1.00 97.88 307 TYR A O 1
ATOM 2443 N N . LEU A 1 308 ? 10.525 2.881 8.160 1.00 97.12 308 LEU A N 1
ATOM 2444 C CA . LEU A 1 308 ? 11.051 3.828 7.192 1.00 97.12 308 LEU A CA 1
ATOM 2445 C C . LEU A 1 308 ? 10.916 5.260 7.712 1.00 97.12 308 LEU A C 1
ATOM 2447 O O . LEU A 1 308 ? 9.958 5.573 8.422 1.00 97.12 308 LEU A O 1
ATOM 2451 N N . PRO A 1 309 ? 11.856 6.144 7.347 1.00 96.62 309 PRO A N 1
ATOM 2452 C CA . PRO A 1 309 ? 11.688 7.577 7.495 1.00 96.62 309 PRO A CA 1
ATOM 2453 C C . PRO A 1 309 ? 10.400 8.101 6.853 1.00 96.62 309 PRO A C 1
ATOM 2455 O O . PRO A 1 309 ? 9.902 7.549 5.870 1.00 96.62 309 PRO A O 1
ATOM 2458 N N . ASN A 1 310 ? 9.869 9.194 7.390 1.00 93.19 310 ASN A N 1
ATOM 2459 C CA . ASN A 1 310 ? 8.579 9.746 6.971 1.00 93.19 310 ASN A CA 1
ATOM 2460 C C . ASN A 1 310 ? 8.584 10.451 5.596 1.00 93.19 310 ASN A C 1
ATOM 2462 O O . ASN A 1 310 ? 7.535 10.906 5.149 1.00 93.19 310 ASN A O 1
ATOM 2466 N N . GLN A 1 311 ? 9.737 10.575 4.935 1.00 92.19 311 GLN A N 1
ATOM 2467 C CA . GLN A 1 311 ? 9.860 11.047 3.548 1.00 92.19 311 GLN A CA 1
ATOM 2468 C C . GLN A 1 311 ? 10.641 10.044 2.691 1.00 92.19 311 GLN A C 1
ATOM 2470 O O . GLN A 1 311 ? 11.376 10.415 1.770 1.00 92.19 311 GLN A O 1
ATOM 2475 N N . ASP A 1 312 ? 10.534 8.764 3.034 1.00 93.81 312 ASP A N 1
ATOM 2476 C CA . ASP A 1 312 ? 10.967 7.686 2.160 1.00 93.81 312 ASP A CA 1
ATOM 2477 C C . ASP A 1 312 ? 10.246 7.754 0.799 1.00 93.81 312 ASP A C 1
ATOM 2479 O O . ASP A 1 312 ? 9.080 8.147 0.773 1.00 93.81 312 ASP A O 1
ATOM 2483 N N . PRO A 1 313 ? 10.905 7.396 -0.321 1.00 89.75 313 PRO A N 1
ATOM 2484 C CA . PRO A 1 313 ? 10.258 7.393 -1.635 1.00 89.75 313 PRO A CA 1
ATOM 2485 C C . PRO A 1 313 ? 9.160 6.322 -1.806 1.00 89.75 313 PRO A C 1
ATOM 2487 O O . PRO A 1 313 ? 8.501 6.325 -2.845 1.00 89.75 313 PRO A O 1
ATOM 2490 N N . LEU A 1 314 ? 8.970 5.418 -0.833 1.00 87.81 314 LEU A N 1
ATOM 2491 C CA . LEU A 1 314 ? 7.828 4.500 -0.722 1.00 87.81 314 LEU A CA 1
ATOM 2492 C C . LEU A 1 314 ? 6.735 5.065 0.213 1.00 87.81 314 LEU A C 1
ATOM 2494 O O . LEU A 1 314 ? 5.537 5.040 -0.149 1.00 87.81 314 LEU A O 1
#

Nearest PDB structures (foldseek):
  5z65-assembly1_A  TM=3.223E-01  e=9.629E+00  Sus scrofa

Mean predicted aligned error: 9.62 Å

pLDDT: mean 82.05, std 18.58, range [31.5, 98.25]

Radius of gyration: 20.97 Å; Cα contacts (8 Å, |Δi|>4): 642; chains: 1; bounding box: 50×51×67 Å